Protein AF-A0A429T5T2-F1 (afdb_monomer_lite)

pLDDT: mean 89.94, std 9.06, range [51.31, 98.12]

Structure (mmCIF, N/CA/C/O backbone):
data_AF-A0A429T5T2-F1
#
_entry.id   AF-A0A429T5T2-F1
#
loop_
_atom_site.group_PDB
_atom_site.id
_atom_site.type_symbol
_atom_site.label_atom_id
_atom_site.label_alt_id
_atom_site.label_comp_id
_atom_site.label_asym_id
_atom_site.label_entity_id
_atom_site.label_seq_id
_atom_site.pdbx_PDB_ins_code
_atom_site.Cartn_x
_atom_site.Cartn_y
_atom_site.Cartn_z
_atom_site.occupancy
_atom_site.B_iso_or_equiv
_atom_site.auth_seq_id
_atom_site.auth_comp_id
_atom_site.auth_asym_id
_atom_site.auth_atom_id
_atom_site.pdbx_PDB_model_num
ATOM 1 N N . MET A 1 1 ? -15.798 14.400 -22.058 1.00 51.31 1 MET A N 1
ATOM 2 C CA . MET A 1 1 ? -14.367 14.456 -22.433 1.00 51.31 1 MET A CA 1
ATOM 3 C C . MET A 1 1 ? -13.696 13.208 -21.878 1.00 51.31 1 MET A C 1
ATOM 5 O O . MET A 1 1 ? -14.032 12.842 -20.760 1.00 51.31 1 MET A O 1
ATOM 9 N N . ALA A 1 2 ? -12.858 12.508 -22.646 1.00 53.34 2 ALA A N 1
ATOM 10 C CA . ALA A 1 2 ? -12.281 11.233 -22.209 1.00 53.34 2 ALA A CA 1
ATOM 11 C C . ALA A 1 2 ? -11.210 11.445 -21.123 1.00 53.34 2 ALA A C 1
ATOM 13 O O . ALA A 1 2 ? -10.273 12.221 -21.325 1.00 53.34 2 ALA A O 1
ATOM 14 N N . THR A 1 3 ? -11.366 10.764 -19.988 1.00 63.44 3 THR A N 1
ATOM 15 C CA . THR A 1 3 ? -10.389 10.711 -18.893 1.00 63.44 3 THR A CA 1
ATOM 16 C C . THR A 1 3 ? -9.184 9.878 -19.326 1.00 63.44 3 THR A C 1
ATOM 18 O O . THR A 1 3 ? -9.359 8.798 -19.886 1.00 63.44 3 THR A O 1
ATOM 21 N N . VAL A 1 4 ? -7.962 10.349 -19.074 1.00 73.56 4 VAL A N 1
ATOM 22 C CA . VAL A 1 4 ? -6.749 9.539 -19.244 1.00 73.56 4 VAL A CA 1
ATOM 23 C C . VAL A 1 4 ? -6.561 8.709 -17.969 1.00 73.56 4 VAL A C 1
ATOM 25 O O . VAL A 1 4 ? -6.206 9.287 -16.939 1.00 73.56 4 VAL A O 1
ATOM 28 N N . PRO A 1 5 ? -6.805 7.383 -17.992 1.00 78.62 5 PRO A N 1
ATOM 29 C CA . PRO A 1 5 ? -6.696 6.555 -16.796 1.00 78.62 5 PRO A CA 1
ATOM 30 C C . PRO A 1 5 ? -5.260 6.529 -16.274 1.00 78.62 5 PRO A C 1
ATOM 32 O O . PRO A 1 5 ? -4.316 6.240 -17.014 1.00 78.62 5 PRO A O 1
ATOM 35 N N . ARG A 1 6 ? -5.103 6.789 -14.977 1.00 84.12 6 ARG A N 1
ATOM 36 C CA . ARG A 1 6 ? -3.850 6.624 -14.232 1.00 84.12 6 ARG A CA 1
ATOM 37 C C . ARG A 1 6 ? -3.869 5.348 -13.401 1.00 84.12 6 ARG A C 1
ATOM 39 O O . ARG A 1 6 ? -2.881 4.615 -13.408 1.00 84.12 6 ARG A O 1
ATOM 46 N N . GLN A 1 7 ? -4.990 5.072 -12.738 1.00 88.06 7 GLN A N 1
ATOM 47 C CA . GLN A 1 7 ? -5.218 3.853 -11.966 1.00 88.06 7 GLN A CA 1
ATOM 48 C C . GLN A 1 7 ? -6.661 3.372 -12.147 1.00 88.06 7 GLN A C 1
ATOM 50 O O . GLN A 1 7 ? -7.563 4.160 -12.430 1.00 88.06 7 GLN A O 1
ATOM 55 N N . ILE A 1 8 ? -6.861 2.065 -12.013 1.00 89.94 8 ILE A N 1
ATOM 56 C CA . ILE A 1 8 ? -8.167 1.410 -12.068 1.00 89.94 8 ILE A CA 1
ATOM 57 C C . ILE A 1 8 ? -8.204 0.316 -11.014 1.00 89.94 8 ILE A C 1
ATOM 59 O O . ILE A 1 8 ? -7.192 -0.352 -10.794 1.00 89.94 8 ILE A O 1
ATOM 63 N N . ASP A 1 9 ? -9.359 0.137 -10.390 1.00 91.31 9 ASP A N 1
ATOM 64 C CA . ASP A 1 9 ? -9.595 -0.967 -9.474 1.00 91.31 9 ASP A CA 1
ATOM 65 C C . ASP A 1 9 ? -11.079 -1.330 -9.383 1.00 91.31 9 ASP A C 1
ATOM 67 O O . ASP A 1 9 ? -11.931 -0.564 -9.837 1.00 91.31 9 ASP A O 1
ATOM 71 N N . ALA A 1 10 ? -11.396 -2.484 -8.802 1.00 87.75 10 ALA A N 1
ATOM 72 C CA . ALA A 1 10 ? -12.759 -2.986 -8.676 1.00 87.75 10 ALA A CA 1
ATOM 73 C C . ALA A 1 10 ? -13.178 -3.078 -7.198 1.00 87.75 10 ALA A C 1
ATOM 75 O O . ALA A 1 10 ? -12.805 -4.043 -6.531 1.00 87.75 10 ALA A O 1
ATOM 76 N N . PRO A 1 11 ? -13.946 -2.107 -6.660 1.00 81.44 11 PRO A N 1
ATOM 77 C CA . PRO A 1 11 ? -14.446 -2.196 -5.291 1.00 81.44 11 PRO A CA 1
ATOM 78 C C . PRO A 1 11 ? -15.474 -3.305 -5.107 1.00 81.44 11 PRO A C 1
ATOM 80 O O . PRO A 1 11 ? -15.477 -3.987 -4.092 1.00 81.44 11 PRO A O 1
ATOM 83 N N . ALA A 1 12 ? -16.327 -3.538 -6.095 1.00 77.88 12 ALA A N 1
ATOM 84 C CA . ALA A 1 12 ? -17.317 -4.600 -6.050 1.00 77.88 12 ALA A CA 1
ATOM 85 C C . ALA A 1 12 ? -17.220 -5.450 -7.313 1.00 77.88 12 ALA A C 1
ATOM 87 O O . ALA A 1 12 ? -16.707 -5.010 -8.339 1.00 77.88 12 ALA A O 1
ATOM 88 N N . ARG A 1 13 ? -17.783 -6.662 -7.258 1.00 73.44 13 ARG A N 1
ATOM 89 C CA . ARG A 1 13 ? -17.785 -7.629 -8.371 1.00 73.44 13 ARG A CA 1
AT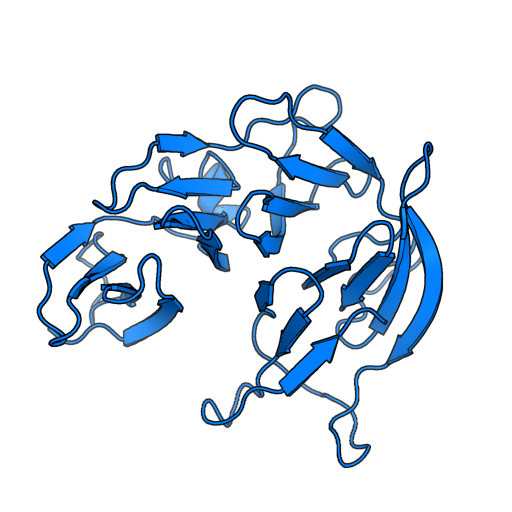OM 90 C C . ARG A 1 13 ? -18.280 -7.044 -9.704 1.00 73.44 13 ARG A C 1
ATOM 92 O O . ARG A 1 13 ? -17.876 -7.518 -10.757 1.00 73.44 13 ARG A O 1
ATOM 99 N N . ASP A 1 14 ? -19.127 -6.019 -9.641 1.00 83.81 14 ASP A N 1
ATOM 100 C CA . ASP A 1 14 ? -19.806 -5.404 -10.782 1.00 83.81 14 ASP A CA 1
ATOM 101 C C . ASP A 1 14 ? -19.531 -3.897 -10.922 1.00 83.81 14 ASP A C 1
ATOM 103 O O . ASP A 1 14 ? -20.272 -3.199 -11.619 1.00 83.81 14 ASP A O 1
ATOM 107 N N . GLU A 1 15 ? -18.506 -3.371 -10.251 1.00 87.88 15 GLU A N 1
ATOM 108 C CA . GLU A 1 15 ? -18.163 -1.949 -10.304 1.00 87.88 15 GLU A CA 1
ATOM 109 C C . GLU A 1 15 ? -16.658 -1.759 -10.440 1.00 87.88 15 GLU A C 1
ATOM 111 O O . GLU A 1 15 ? -15.866 -2.514 -9.880 1.00 87.88 15 GLU A O 1
ATOM 116 N N . PHE A 1 16 ? -16.261 -0.718 -11.166 1.00 90.56 16 PHE A N 1
ATOM 117 C CA . PHE A 1 16 ? -14.867 -0.306 -11.237 1.00 90.56 16 PHE A CA 1
ATOM 118 C C . PHE A 1 16 ? -14.732 1.195 -11.026 1.00 90.56 16 PHE A C 1
ATOM 120 O O . PHE A 1 16 ? -15.569 1.990 -11.459 1.00 90.56 16 PHE A O 1
ATOM 127 N N . VAL A 1 17 ? -13.657 1.574 -10.347 1.00 91.88 17 VAL A N 1
ATOM 128 C CA . VAL A 1 17 ? -13.265 2.958 -10.114 1.00 91.88 17 VAL A CA 1
ATOM 129 C C . VAL A 1 17 ? -12.060 3.261 -10.974 1.00 91.88 17 VAL A C 1
ATOM 131 O O . VAL A 1 17 ? -11.089 2.507 -11.003 1.00 91.88 17 VAL A O 1
ATOM 134 N N . LEU A 1 18 ? -12.130 4.386 -11.666 1.00 91.69 18 LEU A N 1
ATOM 135 C CA . LEU A 1 18 ? -11.045 4.938 -12.448 1.00 91.69 18 LEU A CA 1
ATOM 136 C C . LEU A 1 18 ? -10.596 6.238 -11.797 1.00 91.69 18 LEU A C 1
ATOM 138 O O . LEU A 1 18 ? -11.408 7.135 -11.569 1.00 91.69 18 LEU A O 1
ATOM 142 N N . TYR A 1 19 ? -9.296 6.329 -11.555 1.00 88.62 19 TYR A N 1
ATOM 143 C CA . TYR A 1 19 ? -8.622 7.574 -11.234 1.00 88.62 19 TYR A CA 1
ATOM 144 C C . TYR A 1 19 ? -7.880 8.073 -12.473 1.00 88.62 19 TYR A C 1
ATOM 146 O O . TYR A 1 19 ? -7.123 7.323 -13.105 1.00 88.62 19 TYR A O 1
ATOM 154 N N . GLY A 1 20 ? -8.086 9.331 -12.840 1.00 84.19 20 GLY A N 1
ATOM 155 C CA . GLY A 1 20 ? -7.428 9.949 -13.978 1.00 84.19 20 GLY A CA 1
ATOM 156 C C . GLY A 1 20 ? -7.956 11.342 -14.292 1.00 84.19 20 GLY A C 1
ATOM 157 O O . GLY A 1 20 ? -8.998 11.768 -13.807 1.00 84.19 20 GLY A O 1
ATOM 158 N N . PHE A 1 21 ? -7.247 12.042 -15.169 1.00 75.38 21 PHE A N 1
ATOM 159 C CA . PHE A 1 21 ? -7.527 13.444 -15.469 1.00 75.38 21 PHE A CA 1
ATOM 160 C C . PHE A 1 21 ? -8.216 13.594 -16.824 1.00 75.38 21 PHE A C 1
ATOM 162 O O . PHE A 1 21 ? -7.911 12.875 -17.782 1.00 75.38 21 PHE A O 1
ATOM 169 N N . GLY A 1 22 ? -9.154 14.537 -16.921 1.00 62.91 22 GLY A N 1
ATOM 170 C CA . GLY A 1 22 ? -9.656 14.992 -18.215 1.00 62.91 22 GLY A CA 1
ATOM 171 C C . GLY A 1 22 ? -8.559 15.747 -18.969 1.00 62.91 22 GLY A C 1
ATOM 172 O O . GLY A 1 22 ? -7.720 16.400 -18.359 1.00 62.91 22 GLY A O 1
ATOM 173 N N . ARG A 1 23 ? -8.549 15.692 -20.305 1.00 55.69 23 ARG A N 1
ATOM 174 C CA . ARG A 1 23 ? -7.643 16.542 -21.097 1.00 55.69 23 ARG A CA 1
ATOM 175 C C . ARG A 1 23 ? -7.916 18.024 -20.768 1.00 55.69 23 ARG A C 1
ATOM 177 O O . ARG A 1 23 ? -9.004 18.503 -21.051 1.00 55.69 23 ARG A O 1
ATOM 184 N N . GLY A 1 24 ? -6.943 18.744 -20.204 1.00 57.53 24 GLY A N 1
ATOM 185 C CA . GLY A 1 24 ? -7.045 20.191 -19.954 1.00 57.53 24 GLY A CA 1
ATOM 186 C C . GLY A 1 24 ? -7.362 20.633 -18.516 1.00 57.53 24 GLY A C 1
ATOM 187 O O . GLY A 1 24 ? -7.805 21.765 -18.359 1.00 57.53 24 GLY A O 1
ATOM 188 N N . ASP A 1 25 ? -7.158 19.776 -17.505 1.00 60.97 25 ASP A N 1
ATOM 189 C CA . ASP A 1 25 ? -6.932 20.099 -16.074 1.00 60.97 25 ASP A CA 1
ATOM 190 C C . ASP A 1 25 ? -7.750 21.250 -15.450 1.00 60.97 25 ASP A C 1
ATOM 192 O O . ASP A 1 25 ? -7.215 22.132 -14.783 1.00 60.97 25 ASP A O 1
ATOM 196 N N . ARG A 1 26 ? -9.079 21.247 -15.623 1.00 64.31 26 ARG A N 1
ATOM 197 C CA . ARG A 1 26 ? -9.979 22.182 -14.906 1.00 64.31 26 ARG A CA 1
ATOM 198 C C . ARG A 1 26 ? -11.088 21.519 -14.097 1.00 64.31 26 ARG A C 1
ATOM 200 O O . ARG A 1 26 ? -11.790 22.208 -13.365 1.00 64.31 26 ARG A O 1
ATOM 207 N N . ASP A 1 27 ? -11.287 20.211 -14.242 1.00 74.62 27 ASP A N 1
ATOM 208 C CA . ASP A 1 27 ? -12.291 19.487 -13.461 1.00 74.62 27 ASP A CA 1
ATOM 209 C C . ASP A 1 27 ? -11.603 18.794 -12.280 1.00 74.62 27 ASP A C 1
ATOM 211 O O . ASP A 1 27 ? -10.829 17.867 -12.520 1.00 74.62 27 ASP A O 1
ATOM 215 N N . PRO A 1 28 ? -11.885 19.194 -11.027 1.00 79.94 28 PRO A N 1
ATOM 216 C CA . PRO A 1 28 ? -11.280 18.571 -9.851 1.00 79.94 28 PRO A CA 1
ATOM 217 C C . PRO A 1 28 ? -11.791 17.141 -9.610 1.00 79.94 28 PRO A C 1
ATOM 219 O O . PRO A 1 28 ? -11.320 16.466 -8.703 1.00 79.94 28 PRO A O 1
ATOM 222 N N . ARG A 1 29 ? -12.781 16.664 -10.383 1.00 87.31 29 ARG A N 1
ATOM 223 C CA . ARG A 1 29 ? -13.303 15.294 -10.297 1.00 87.31 29 ARG A CA 1
ATOM 224 C C . ARG A 1 29 ? -12.491 14.355 -11.181 1.00 87.31 29 ARG A C 1
ATOM 226 O O . ARG A 1 29 ? -12.864 14.071 -12.329 1.00 87.31 29 ARG A O 1
ATOM 233 N N . ASP A 1 30 ? -11.400 13.893 -10.603 1.00 89.69 30 ASP A N 1
ATOM 234 C CA . ASP A 1 30 ? -10.430 12.932 -11.124 1.00 89.69 30 ASP A CA 1
ATOM 235 C C . ASP A 1 30 ? -10.749 11.470 -10.746 1.00 89.69 30 ASP A C 1
ATOM 237 O O . ASP A 1 30 ? -10.098 10.551 -11.240 1.00 89.69 30 ASP A O 1
ATOM 241 N N . GLY A 1 31 ? -11.786 11.232 -9.937 1.00 92.19 31 GLY A N 1
ATOM 242 C CA . GLY A 1 31 ? -12.357 9.916 -9.659 1.00 92.19 31 GLY A CA 1
ATOM 243 C C . GLY A 1 31 ? -13.678 9.670 -10.382 1.00 92.19 31 GLY A C 1
ATOM 244 O O . GLY A 1 31 ? -14.540 10.553 -10.473 1.00 92.19 31 GLY A O 1
ATOM 245 N N . GLN A 1 32 ? -13.876 8.445 -10.873 1.00 93.06 32 GLN A N 1
ATOM 246 C CA . GLN A 1 32 ? -15.114 8.038 -11.533 1.00 93.06 32 GLN A CA 1
ATOM 247 C C . GLN A 1 32 ? -15.472 6.574 -11.256 1.00 93.06 32 GLN A C 1
ATOM 249 O O . GLN A 1 32 ? -14.669 5.681 -11.508 1.00 93.06 32 GLN A O 1
ATOM 254 N N . ILE A 1 33 ? -16.697 6.333 -10.781 1.00 92.62 33 ILE A N 1
ATOM 255 C CA . ILE A 1 33 ? -17.272 4.993 -10.583 1.00 92.62 33 ILE A CA 1
ATOM 256 C C . ILE A 1 33 ? -18.082 4.609 -11.818 1.00 92.62 33 ILE A C 1
ATOM 258 O O . ILE A 1 33 ? -18.907 5.396 -12.298 1.00 92.62 33 ILE A O 1
ATOM 262 N N . PHE A 1 34 ? -17.899 3.381 -12.283 1.00 92.25 34 PHE A N 1
ATOM 263 C CA . PHE A 1 34 ? -18.635 2.779 -13.384 1.00 92.25 34 PHE A CA 1
ATOM 264 C C . PHE A 1 34 ? -19.331 1.492 -12.946 1.00 92.25 34 PHE A C 1
ATOM 266 O O . PHE A 1 34 ? -18.814 0.748 -12.114 1.00 92.25 34 PHE A O 1
ATOM 273 N N . ASP A 1 35 ? -20.495 1.223 -13.538 1.00 91.00 35 ASP A N 1
ATOM 274 C CA . ASP A 1 35 ? -21.166 -0.071 -13.404 1.00 91.00 35 ASP A CA 1
ATOM 275 C C . ASP A 1 35 ? -20.558 -1.136 -14.337 1.00 91.00 35 ASP A C 1
ATOM 277 O O . ASP A 1 35 ? -19.762 -0.833 -15.228 1.00 91.00 35 ASP A O 1
ATOM 281 N N . ARG A 1 36 ? -21.001 -2.391 -14.197 1.00 89.44 36 ARG A N 1
ATOM 282 C CA . ARG A 1 36 ? -20.565 -3.522 -15.038 1.00 89.44 36 ARG A CA 1
ATOM 283 C C . ARG A 1 36 ? -20.755 -3.322 -16.547 1.00 89.44 36 ARG A C 1
ATOM 285 O O . ARG A 1 36 ? -20.179 -4.062 -17.334 1.00 89.44 36 ARG A O 1
ATOM 292 N N . ARG A 1 37 ? -21.608 -2.377 -16.966 1.00 91.56 37 ARG A N 1
ATOM 293 C CA . ARG A 1 37 ? -21.859 -2.042 -18.379 1.00 91.56 37 ARG A CA 1
ATOM 294 C C . ARG A 1 37 ? -20.984 -0.878 -18.854 1.00 91.56 37 ARG A C 1
ATOM 296 O O . ARG A 1 37 ? -21.162 -0.409 -19.974 1.00 91.56 37 ARG A O 1
ATOM 303 N N . GLY A 1 38 ? -20.075 -0.387 -18.012 1.00 88.88 38 GLY A N 1
ATOM 304 C CA . GLY A 1 38 ? -19.218 0.758 -18.294 1.00 88.88 38 GLY A CA 1
ATOM 305 C C . GLY A 1 38 ? -19.949 2.097 -18.259 1.00 88.88 38 GLY A C 1
ATOM 306 O O . GLY A 1 38 ? -19.445 3.084 -18.793 1.00 88.88 38 GLY A O 1
ATOM 307 N N . ARG A 1 39 ? -21.135 2.172 -17.641 1.00 91.44 39 ARG A N 1
ATOM 308 C CA . ARG A 1 39 ? -21.855 3.440 -17.488 1.00 91.44 39 ARG A CA 1
ATOM 309 C C . ARG A 1 39 ? -21.351 4.169 -16.253 1.00 91.44 39 ARG A C 1
ATOM 311 O O . ARG A 1 39 ? -21.311 3.606 -15.162 1.00 91.44 39 ARG A O 1
ATOM 318 N N . SER A 1 40 ? -21.002 5.441 -16.429 1.00 90.94 40 SER A N 1
ATOM 319 C CA . SER A 1 40 ? -20.591 6.321 -15.335 1.00 90.94 40 SER A CA 1
ATOM 320 C C . SER A 1 40 ? -21.723 6.483 -14.321 1.00 90.94 40 SER A C 1
ATOM 322 O O . SER A 1 40 ? -22.759 7.056 -14.654 1.00 90.94 40 SER A O 1
ATOM 324 N N . ARG A 1 41 ? -21.504 6.050 -13.077 1.00 91.38 41 ARG A N 1
ATOM 325 C CA . ARG A 1 41 ? -22.443 6.242 -11.963 1.00 91.38 41 ARG A CA 1
ATOM 326 C C . ARG A 1 41 ? -22.196 7.544 -11.210 1.00 91.38 41 ARG A C 1
ATOM 328 O O . ARG A 1 41 ? -23.148 8.240 -10.876 1.00 91.38 41 ARG A O 1
ATOM 335 N N . ARG A 1 42 ? -20.931 7.880 -10.946 1.00 90.94 42 ARG A N 1
ATOM 336 C CA . ARG A 1 42 ? -20.552 9.080 -10.185 1.00 90.94 42 ARG A CA 1
ATOM 337 C C . ARG A 1 42 ? -19.161 9.556 -10.569 1.00 90.94 42 ARG A C 1
ATOM 339 O O . ARG A 1 42 ? -18.281 8.743 -10.827 1.00 90.94 42 ARG A O 1
ATOM 346 N N . ARG A 1 43 ? -18.969 10.875 -10.542 1.00 92.00 43 ARG A N 1
ATOM 347 C CA . ARG A 1 43 ? -17.659 11.535 -10.571 1.00 92.00 43 ARG A CA 1
ATOM 348 C C . ARG A 1 43 ? -17.438 12.283 -9.261 1.00 92.00 43 ARG A C 1
ATOM 350 O O . ARG A 1 43 ? -18.375 12.901 -8.758 1.00 92.00 43 ARG A O 1
ATOM 357 N N . PHE A 1 44 ? -16.234 12.223 -8.715 1.00 92.94 44 PHE A N 1
ATOM 358 C CA . PHE A 1 44 ? -15.882 12.824 -7.429 1.00 92.94 44 PHE A CA 1
ATOM 359 C C . PHE A 1 44 ? -14.398 13.197 -7.415 1.00 92.94 44 PHE A C 1
ATOM 361 O O . PHE A 1 44 ? -13.637 12.723 -8.255 1.00 92.94 44 PHE A O 1
ATOM 368 N N . ALA A 1 45 ? -14.014 14.095 -6.512 1.00 92.94 45 ALA A N 1
ATOM 369 C CA . ALA A 1 45 ? -12.621 14.478 -6.329 1.00 92.94 45 ALA A CA 1
ATOM 370 C C . ALA A 1 45 ? -11.924 13.459 -5.420 1.00 92.94 45 ALA A C 1
ATOM 372 O O . ALA A 1 45 ? -12.408 13.174 -4.323 1.00 92.94 45 ALA A O 1
ATOM 373 N N . MET A 1 46 ? -10.810 12.918 -5.894 1.00 93.44 46 MET A N 1
ATOM 374 C CA . MET A 1 46 ? -9.890 12.040 -5.175 1.00 93.44 46 MET A CA 1
ATOM 375 C C . MET A 1 46 ? -8.625 12.781 -4.742 1.00 93.44 46 MET A C 1
ATOM 377 O O . MET A 1 46 ? -7.872 12.240 -3.942 1.00 93.44 46 MET A O 1
ATOM 381 N N . GLY A 1 47 ? -8.426 14.018 -5.195 1.00 92.00 47 GLY A N 1
ATOM 382 C CA . GLY A 1 47 ? -7.344 14.885 -4.746 1.00 92.00 47 GLY A CA 1
ATOM 383 C C . GLY A 1 47 ? -6.032 14.659 -5.494 1.00 92.00 47 GLY A C 1
ATOM 384 O O . GLY A 1 47 ? -5.823 13.674 -6.209 1.00 92.00 47 GLY A O 1
ATOM 385 N N . SER A 1 48 ? -5.128 15.612 -5.317 1.00 91.12 48 SER A N 1
ATOM 386 C CA . SER A 1 48 ? -3.783 15.588 -5.885 1.00 91.12 48 SER A CA 1
ATOM 387 C C . SER A 1 48 ? -2.847 14.650 -5.119 1.00 91.12 48 SER A C 1
ATOM 389 O O . SER A 1 48 ? -3.128 14.242 -3.995 1.00 91.12 48 SER A O 1
ATOM 391 N N . GLY A 1 49 ? -1.734 14.263 -5.748 1.00 92.31 49 GLY A N 1
ATOM 392 C CA . GLY A 1 49 ? -0.703 13.470 -5.076 1.00 92.31 49 GLY A CA 1
ATOM 393 C C . GLY A 1 49 ? -1.036 11.989 -4.861 1.00 92.31 49 GLY A C 1
ATOM 394 O O . GLY A 1 49 ? -0.344 11.309 -4.109 1.00 92.31 49 GLY A O 1
ATOM 395 N N . LEU A 1 50 ? -2.087 11.461 -5.499 1.00 94.12 50 LEU A N 1
ATOM 396 C CA . LEU A 1 50 ? -2.493 10.064 -5.346 1.00 94.12 50 LEU A CA 1
ATOM 397 C C . LEU A 1 50 ? -1.441 9.109 -5.931 1.00 94.12 50 LEU A C 1
ATOM 399 O O . LEU A 1 50 ? -1.112 9.139 -7.120 1.00 94.12 50 LEU A O 1
ATOM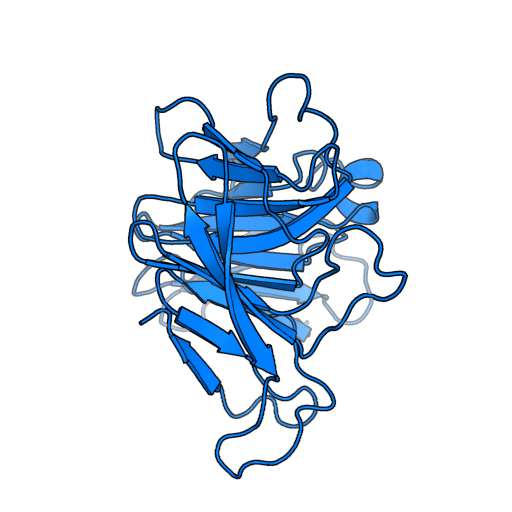 403 N N . LEU A 1 51 ? -0.949 8.214 -5.080 1.00 93.62 51 LEU A N 1
ATOM 404 C CA . LEU A 1 51 ? 0.087 7.234 -5.392 1.00 93.62 51 LEU A CA 1
ATOM 405 C C . LEU A 1 51 ? -0.441 5.802 -5.462 1.00 93.62 51 LEU A C 1
ATOM 407 O O . LEU A 1 51 ? -0.019 5.017 -6.317 1.00 93.62 51 LEU A O 1
ATOM 411 N N . HIS A 1 52 ? -1.363 5.467 -4.566 1.00 95.31 52 HIS A N 1
ATOM 412 C CA . HIS A 1 52 ? -1.943 4.138 -4.438 1.00 95.31 52 HIS A CA 1
ATOM 413 C C . HIS A 1 52 ? -3.462 4.216 -4.493 1.00 95.31 52 HIS A C 1
ATOM 415 O O . HIS A 1 52 ? -4.051 5.130 -3.923 1.00 95.31 52 HIS A O 1
ATOM 421 N N . MET A 1 53 ? -4.079 3.216 -5.118 1.00 94.75 53 MET A N 1
ATOM 422 C CA . MET A 1 53 ? -5.518 2.994 -5.104 1.00 94.75 53 MET A CA 1
ATOM 423 C C . MET A 1 53 ? -5.770 1.492 -5.043 1.00 94.75 53 MET A C 1
ATOM 425 O O . MET A 1 53 ? -5.240 0.743 -5.867 1.00 94.75 53 MET A O 1
ATOM 429 N N . ALA A 1 54 ? -6.519 1.063 -4.033 1.00 94.62 54 ALA A N 1
ATOM 430 C CA . ALA A 1 54 ? -6.735 -0.343 -3.747 1.00 94.62 54 ALA A CA 1
ATOM 431 C C . ALA A 1 54 ? -8.059 -0.562 -2.998 1.00 94.62 54 ALA A C 1
ATOM 433 O O . ALA A 1 54 ? -8.268 0.010 -1.936 1.00 94.62 54 ALA A O 1
ATOM 434 N N . ALA A 1 55 ? -8.947 -1.405 -3.507 1.00 93.31 55 ALA A N 1
ATOM 435 C CA . ALA A 1 55 ? -10.190 -1.766 -2.861 1.00 93.31 55 ALA A CA 1
ATOM 436 C C . ALA A 1 55 ? -10.037 -2.959 -1.919 1.00 93.31 55 ALA A C 1
ATOM 438 O O . ALA A 1 55 ? -9.252 -3.866 -2.192 1.00 93.31 55 ALA A O 1
ATOM 439 N N . ASP A 1 56 ? -10.788 -2.965 -0.824 1.00 91.88 56 ASP A N 1
ATOM 440 C CA . ASP A 1 56 ? -10.906 -4.119 0.065 1.00 91.88 56 ASP A CA 1
ATOM 441 C C . ASP A 1 56 ? -12.102 -5.011 -0.304 1.00 91.88 56 ASP A C 1
ATOM 443 O O . ASP A 1 56 ? -12.998 -4.623 -1.053 1.00 91.88 56 ASP A O 1
ATOM 447 N N . GLY A 1 57 ? -12.137 -6.221 0.254 1.00 87.31 57 GLY A N 1
ATOM 448 C CA . GLY A 1 57 ? -13.223 -7.191 0.049 1.00 87.31 57 GLY A CA 1
ATOM 449 C C . GLY A 1 57 ? -14.588 -6.758 0.599 1.00 87.31 57 GLY A C 1
ATOM 450 O O . GLY A 1 57 ? -15.582 -7.451 0.396 1.00 87.31 57 GLY A O 1
ATOM 451 N N . ARG A 1 58 ? -14.667 -5.608 1.282 1.00 87.88 58 ARG A N 1
ATOM 452 C CA . ARG A 1 58 ? -15.915 -4.975 1.743 1.00 87.88 58 ARG A CA 1
ATOM 453 C C . ARG A 1 58 ? -16.333 -3.811 0.842 1.00 87.88 58 ARG A C 1
ATOM 455 O O . ARG A 1 58 ? -17.158 -2.993 1.249 1.00 87.88 58 ARG A O 1
ATOM 462 N N . ALA A 1 59 ? -15.759 -3.736 -0.355 1.00 89.06 59 ALA A N 1
ATOM 463 C CA . ALA A 1 59 ? -16.023 -2.728 -1.365 1.00 89.06 59 ALA A CA 1
ATOM 464 C C . ALA A 1 59 ? -15.705 -1.285 -0.963 1.00 89.06 59 ALA A C 1
ATOM 466 O O . ALA A 1 59 ? -16.215 -0.340 -1.565 1.00 89.06 59 ALA A O 1
ATOM 467 N N . ASN A 1 60 ? -14.821 -1.095 0.017 1.00 91.75 60 ASN A N 1
ATOM 468 C CA . ASN A 1 60 ? -14.243 0.219 0.266 1.00 91.75 60 ASN A CA 1
ATOM 469 C C . ASN A 1 60 ? -13.038 0.411 -0.636 1.00 91.75 60 ASN A C 1
ATOM 471 O O . ASN A 1 60 ? -12.276 -0.524 -0.867 1.00 91.75 60 ASN A O 1
ATOM 475 N N . LEU A 1 61 ? -12.830 1.641 -1.085 1.00 94.00 61 LEU A N 1
ATOM 476 C CA . LEU A 1 61 ? -11.613 2.028 -1.781 1.00 94.00 61 LEU A CA 1
ATOM 477 C C . LEU A 1 61 ? -10.642 2.657 -0.783 1.00 94.00 61 LEU A C 1
ATOM 479 O O . LEU A 1 61 ? -11.052 3.434 0.076 1.00 94.00 61 LEU A O 1
ATOM 483 N N . TRP A 1 62 ? -9.357 2.366 -0.926 1.00 96.12 62 TRP A N 1
ATOM 484 C CA . TRP A 1 62 ? -8.281 2.979 -0.158 1.00 96.12 62 TRP A CA 1
ATOM 485 C C . TRP A 1 62 ? -7.339 3.716 -1.094 1.00 96.12 62 TRP A C 1
ATOM 487 O O . TRP A 1 62 ? -6.908 3.152 -2.101 1.00 96.12 62 TRP A O 1
ATOM 497 N N . THR A 1 63 ? -7.011 4.962 -0.764 1.00 97.00 63 THR A N 1
ATOM 498 C CA . THR A 1 63 ? -6.052 5.774 -1.518 1.00 97.00 63 THR A CA 1
ATOM 499 C C . THR A 1 63 ? -4.902 6.225 -0.640 1.00 97.00 63 THR A C 1
ATOM 501 O O . THR A 1 63 ? -5.123 6.645 0.490 1.00 97.00 63 THR A O 1
ATOM 504 N N . GLY A 1 64 ? -3.676 6.122 -1.150 1.00 97.12 64 GLY A N 1
ATOM 505 C CA . GLY A 1 64 ? -2.462 6.594 -0.481 1.00 97.12 64 GLY A CA 1
ATOM 506 C C . GLY A 1 64 ? -1.845 7.766 -1.237 1.00 97.12 64 GLY A C 1
ATOM 507 O O . GLY A 1 64 ? -1.786 7.711 -2.467 1.00 97.12 64 GLY A O 1
ATOM 508 N N . TYR A 1 65 ? -1.381 8.789 -0.520 1.00 97.00 65 TYR A N 1
ATOM 509 C CA . TYR A 1 65 ? -0.896 10.055 -1.085 1.00 97.00 65 TYR A CA 1
ATOM 510 C C . TYR A 1 65 ? 0.597 10.293 -0.820 1.00 97.00 65 TYR A C 1
ATOM 512 O O . TYR A 1 65 ? 1.160 9.734 0.123 1.00 97.00 65 TYR A O 1
ATOM 520 N N . ASN A 1 66 ? 1.237 11.105 -1.668 1.00 96.00 66 ASN A N 1
ATOM 521 C CA . ASN A 1 66 ? 2.564 11.675 -1.413 1.00 96.00 66 ASN A CA 1
ATOM 522 C C . ASN A 1 66 ? 2.467 12.913 -0.509 1.00 96.00 66 ASN A C 1
ATOM 524 O O . ASN A 1 66 ? 1.380 13.339 -0.122 1.00 96.00 66 ASN A O 1
ATOM 528 N N . ASP A 1 67 ? 3.621 13.496 -0.220 1.00 95.50 67 ASP A N 1
ATOM 529 C CA . ASP A 1 67 ? 3.780 14.737 0.531 1.00 95.50 67 ASP A CA 1
ATOM 530 C C . ASP A 1 67 ? 2.990 15.905 -0.071 1.00 95.50 67 ASP A C 1
ATOM 532 O O . ASP A 1 67 ? 2.299 16.610 0.660 1.00 95.50 67 ASP A O 1
ATOM 536 N N . GLU A 1 68 ? 3.008 16.082 -1.393 1.00 94.31 68 GLU A N 1
ATOM 537 C CA . GLU A 1 68 ? 2.223 17.129 -2.063 1.00 94.31 68 GLU A CA 1
ATOM 538 C C . GLU A 1 68 ? 0.719 16.975 -1.795 1.00 94.31 68 GLU A C 1
ATOM 540 O O . GLU A 1 68 ? 0.047 17.952 -1.470 1.00 94.31 68 GLU A O 1
ATOM 545 N N . GLY A 1 69 ? 0.186 15.753 -1.876 1.00 93.00 69 GLY A N 1
ATOM 546 C CA . GLY A 1 69 ? -1.216 15.477 -1.559 1.00 93.00 69 GLY A CA 1
ATOM 547 C C . GLY A 1 69 ? -1.529 15.623 -0.068 1.00 93.00 69 GLY A C 1
ATOM 548 O O . GLY A 1 69 ? -2.601 16.100 0.293 1.00 93.00 69 GLY A O 1
ATOM 549 N N . ILE A 1 70 ? -0.600 15.245 0.813 1.00 95.75 70 ILE A N 1
ATOM 550 C CA . ILE A 1 70 ? -0.781 15.318 2.270 1.00 95.75 70 ILE A CA 1
ATOM 551 C C . ILE A 1 70 ? -0.748 16.765 2.770 1.00 95.75 70 ILE A C 1
ATOM 553 O O . ILE A 1 70 ? -1.581 17.154 3.586 1.00 95.75 70 ILE A O 1
ATOM 557 N N . TYR A 1 71 ? 0.195 17.572 2.293 1.00 94.25 71 TYR A N 1
ATOM 558 C CA . TYR A 1 71 ? 0.393 18.938 2.781 1.00 94.25 71 TYR A CA 1
ATOM 559 C C . TYR A 1 71 ? -0.307 20.001 1.926 1.00 94.25 71 TYR A C 1
ATOM 561 O O . TYR A 1 71 ? -0.545 21.105 2.412 1.00 94.25 71 TYR A O 1
ATOM 569 N N . GLY A 1 72 ? -0.640 19.689 0.671 1.00 93.38 72 GLY A N 1
ATOM 570 C CA . GLY A 1 72 ? -1.228 20.630 -0.285 1.00 93.38 72 GLY A CA 1
ATOM 571 C C . GLY A 1 72 ? -2.721 20.442 -0.561 1.00 93.38 72 GLY A C 1
ATOM 572 O O . GLY A 1 72 ? -3.342 21.360 -1.097 1.00 93.38 72 GLY A O 1
ATOM 573 N N . ASP A 1 73 ? -3.320 19.300 -0.198 1.00 93.31 73 ASP A N 1
ATOM 574 C CA . ASP A 1 73 ? -4.708 18.973 -0.546 1.00 93.31 73 ASP A CA 1
ATOM 575 C C . ASP A 1 73 ? -5.520 18.469 0.666 1.00 93.31 73 ASP A C 1
ATOM 577 O O . ASP A 1 73 ? -5.202 17.429 1.249 1.00 93.31 73 ASP A O 1
ATOM 581 N N . PRO A 1 74 ? -6.633 19.132 1.040 1.00 93.25 74 PRO A N 1
ATOM 582 C CA . PRO A 1 74 ? -7.488 18.689 2.143 1.00 93.25 74 PRO A CA 1
ATOM 583 C C . PRO A 1 74 ? -8.033 17.263 1.996 1.00 93.25 74 PRO A C 1
ATOM 585 O O . PRO A 1 74 ? -8.375 16.627 3.001 1.00 93.25 74 PRO A O 1
ATOM 588 N N . ILE A 1 75 ? -8.160 16.755 0.765 1.00 93.50 75 ILE A N 1
ATOM 589 C CA . ILE A 1 75 ? -8.562 15.372 0.499 1.00 93.50 75 ILE A CA 1
ATOM 590 C C . ILE A 1 75 ? -7.437 14.419 0.909 1.00 93.50 75 ILE A C 1
ATOM 592 O O . ILE A 1 75 ? -7.698 13.474 1.657 1.00 93.50 75 ILE A O 1
ATOM 596 N N . GLY A 1 76 ? -6.208 14.698 0.467 1.00 93.31 76 GLY A N 1
ATOM 597 C CA . GLY A 1 76 ? -5.017 13.884 0.711 1.00 93.31 76 GLY A CA 1
ATOM 598 C C . GLY A 1 76 ? -4.417 14.028 2.111 1.00 93.31 76 GLY A C 1
ATOM 599 O O . GLY A 1 76 ? -3.677 13.145 2.536 1.00 93.31 76 GLY A O 1
ATOM 600 N N . ALA A 1 77 ? -4.805 15.054 2.878 1.00 93.94 77 ALA A N 1
ATOM 601 C CA . ALA A 1 77 ? -4.295 15.343 4.227 1.00 93.94 77 ALA A CA 1
ATOM 602 C C . ALA A 1 77 ? -4.377 14.182 5.234 1.00 93.94 77 ALA A C 1
ATOM 604 O O . ALA A 1 77 ? -3.661 14.164 6.230 1.00 93.94 77 ALA A O 1
ATOM 605 N N . GLY A 1 78 ? -5.239 13.192 4.982 1.00 93.38 78 GLY A N 1
ATOM 606 C CA . GLY A 1 78 ? -5.308 11.970 5.782 1.00 93.38 78 GLY A CA 1
ATOM 607 C C . GLY A 1 78 ? -4.266 10.904 5.432 1.00 93.38 78 GLY A C 1
ATOM 608 O O . GLY A 1 78 ? -4.369 9.826 6.000 1.00 93.38 78 GLY A O 1
ATOM 609 N N . ALA A 1 79 ? -3.346 11.152 4.490 1.00 96.38 79 ALA A N 1
ATOM 610 C CA . ALA A 1 79 ? -2.310 10.263 3.940 1.00 96.38 79 ALA A CA 1
ATOM 611 C C . ALA A 1 79 ? -2.788 8.936 3.327 1.00 96.38 79 ALA A C 1
ATOM 613 O O . ALA A 1 79 ? -2.489 8.648 2.172 1.00 96.38 79 ALA A O 1
ATOM 614 N N . LEU A 1 80 ? -3.545 8.139 4.076 1.00 97.00 80 LEU A N 1
ATOM 615 C CA . LEU A 1 80 ? -4.293 6.978 3.623 1.00 97.00 80 LEU A CA 1
ATOM 616 C C . LEU A 1 80 ? -5.786 7.243 3.874 1.00 97.00 80 LEU A C 1
ATOM 618 O O . LEU A 1 80 ? -6.222 7.397 5.016 1.00 97.00 80 LEU A O 1
ATOM 622 N N . VAL A 1 81 ? -6.578 7.320 2.807 1.00 96.25 81 VAL A N 1
ATOM 623 C CA . VAL A 1 81 ? -7.990 7.719 2.858 1.00 96.25 81 VAL A CA 1
ATOM 624 C C . VAL A 1 81 ? -8.885 6.566 2.435 1.00 96.25 81 VAL A C 1
ATOM 626 O O . VAL A 1 81 ? -8.665 5.938 1.400 1.00 96.25 81 VAL A O 1
ATOM 629 N N . ARG A 1 82 ? -9.921 6.310 3.237 1.00 95.00 82 ARG A N 1
ATOM 630 C CA . ARG A 1 82 ? -10.966 5.329 2.939 1.00 95.00 82 ARG A CA 1
ATOM 631 C C . ARG A 1 82 ? -12.168 6.002 2.288 1.00 95.00 82 ARG A C 1
ATOM 633 O O . ARG A 1 82 ? -12.662 7.018 2.786 1.00 95.00 82 ARG A O 1
ATOM 640 N N . TRP A 1 83 ? -12.694 5.364 1.254 1.00 94.19 83 TRP A N 1
ATOM 641 C CA . TRP A 1 83 ? -13.902 5.760 0.543 1.00 94.19 83 TRP A CA 1
ATOM 642 C C . TRP A 1 83 ? -14.926 4.632 0.588 1.00 94.19 83 TRP A C 1
ATOM 644 O O . TRP A 1 83 ? -14.562 3.458 0.503 1.00 94.19 83 TRP A O 1
ATOM 654 N N . ASP A 1 84 ? -16.202 4.982 0.705 1.00 91.75 84 ASP A N 1
ATOM 655 C CA . ASP A 1 84 ? -17.284 4.012 0.531 1.00 91.75 84 ASP A CA 1
ATOM 656 C C . ASP A 1 84 ? -17.540 3.696 -0.956 1.00 91.75 84 ASP A C 1
ATOM 658 O O . ASP A 1 84 ? -16.977 4.319 -1.859 1.00 91.75 84 ASP A O 1
ATOM 662 N N . THR A 1 85 ? -18.435 2.740 -1.216 1.00 88.69 85 THR A N 1
ATOM 663 C CA . THR A 1 85 ? -18.853 2.329 -2.572 1.00 88.69 85 THR A CA 1
ATOM 664 C C . THR A 1 85 ? -19.486 3.454 -3.381 1.00 88.69 85 THR A C 1
ATOM 666 O O . THR A 1 85 ? -19.505 3.421 -4.609 1.00 88.69 85 THR A O 1
ATOM 669 N N . SER A 1 86 ? -20.011 4.470 -2.702 1.00 90.38 86 SER A N 1
ATOM 670 C CA . SER A 1 86 ? -20.581 5.636 -3.349 1.00 90.38 86 SER A CA 1
ATOM 671 C C . SER A 1 86 ? -19.517 6.673 -3.679 1.00 90.38 86 SER A C 1
ATOM 673 O O . SER A 1 86 ? -19.864 7.634 -4.346 1.00 90.38 86 SER A O 1
ATOM 675 N N . GLY A 1 87 ? -18.255 6.527 -3.272 1.00 90.94 87 GLY A N 1
ATOM 676 C CA . GLY A 1 87 ? -17.210 7.533 -3.470 1.00 90.94 87 GLY A CA 1
ATOM 677 C C . GLY A 1 87 ? -17.283 8.687 -2.468 1.00 90.94 87 GLY A C 1
ATOM 678 O O . GLY A 1 87 ? -16.806 9.783 -2.761 1.00 90.94 87 GLY A O 1
ATOM 679 N N . ASN A 1 88 ? -17.904 8.485 -1.300 1.00 93.81 88 ASN A N 1
ATOM 680 C CA . ASN A 1 88 ? -17.784 9.429 -0.191 1.00 93.81 88 ASN A CA 1
ATOM 681 C C . ASN A 1 88 ? -16.548 9.090 0.642 1.00 93.81 88 ASN A C 1
ATOM 683 O O . ASN A 1 88 ? -16.317 7.931 0.995 1.00 93.81 88 ASN A O 1
ATOM 687 N N . ARG A 1 89 ? -15.777 10.119 0.991 1.00 93.75 89 ARG A N 1
ATOM 688 C CA . ARG A 1 89 ? -14.667 10.017 1.939 1.00 93.75 89 ARG A CA 1
ATOM 689 C C . ARG A 1 89 ? -15.216 9.709 3.332 1.00 93.75 89 ARG A C 1
ATOM 691 O O . ARG A 1 89 ? -16.071 10.438 3.821 1.00 93.75 89 ARG A O 1
ATOM 698 N N . GLN A 1 90 ? -14.702 8.658 3.961 1.00 90.44 90 GLN A N 1
ATOM 699 C CA . GLN A 1 90 ? -15.143 8.201 5.280 1.00 90.44 90 GLN A CA 1
ATOM 700 C C . GLN A 1 90 ? -14.163 8.650 6.370 1.00 90.44 90 GLN A C 1
ATOM 702 O O . GLN A 1 90 ? -14.531 9.390 7.276 1.00 90.44 90 GLN A O 1
ATOM 707 N N . HIS A 1 91 ? -12.891 8.248 6.264 1.00 81.25 91 HIS A N 1
ATOM 708 C CA . HIS A 1 91 ? -11.872 8.530 7.281 1.00 81.25 91 HIS A CA 1
ATOM 709 C C . HIS A 1 91 ? -10.475 8.680 6.665 1.00 81.25 91 HIS A C 1
ATOM 711 O O . HIS A 1 91 ? -10.188 8.106 5.613 1.00 81.25 91 HIS A O 1
ATOM 717 N N . GLY A 1 92 ? -9.617 9.449 7.342 1.00 84.56 92 GLY A N 1
ATOM 718 C CA . GLY A 1 92 ? -8.176 9.527 7.082 1.00 84.56 92 GLY A CA 1
ATOM 719 C C . GLY A 1 92 ? -7.367 8.762 8.132 1.00 84.56 92 GLY A C 1
ATOM 720 O O . GLY A 1 92 ? -7.851 8.507 9.239 1.00 84.56 92 GLY A O 1
ATOM 721 N N . PHE A 1 93 ? -6.134 8.417 7.790 1.00 92.62 93 PHE A N 1
ATOM 722 C CA . PHE A 1 93 ? -5.180 7.724 8.643 1.00 92.62 93 PHE A CA 1
ATOM 723 C C . PHE A 1 93 ? -4.426 8.707 9.544 1.00 92.62 93 PHE A C 1
ATOM 725 O O . PHE A 1 93 ? -3.748 9.613 9.072 1.00 92.62 93 PHE A O 1
ATOM 732 N N . HIS A 1 94 ? -4.551 8.507 10.857 1.00 92.06 94 HIS A N 1
ATOM 733 C CA . HIS A 1 94 ? -3.942 9.360 11.878 1.00 92.06 94 HIS A CA 1
ATOM 734 C C . HIS A 1 94 ? -3.233 8.474 12.914 1.00 92.06 94 HIS A C 1
ATOM 736 O O . HIS A 1 94 ? -3.844 8.090 13.915 1.00 92.06 94 HIS A O 1
ATOM 742 N N . PRO A 1 95 ? -1.978 8.065 12.659 1.00 94.00 95 PRO A N 1
ATOM 743 C CA . PRO A 1 95 ? -1.232 7.234 13.596 1.00 94.00 95 PRO A CA 1
ATOM 744 C C . PRO A 1 95 ? -0.949 7.984 14.914 1.00 94.00 95 PRO A C 1
ATOM 746 O O . PRO A 1 95 ? -0.790 9.207 14.913 1.00 94.00 95 PRO A O 1
ATOM 749 N N . PRO A 1 96 ? -0.882 7.283 16.062 1.00 93.25 96 PRO A N 1
ATOM 750 C CA . PRO A 1 96 ? -0.571 7.904 17.346 1.00 93.25 96 PRO A CA 1
ATOM 751 C C . PRO A 1 96 ? 0.904 8.321 17.434 1.00 93.25 96 PRO A C 1
ATOM 753 O O . PRO A 1 96 ? 1.748 7.880 16.652 1.00 93.25 96 PRO A O 1
ATOM 756 N N . LYS A 1 97 ? 1.249 9.138 18.436 1.00 93.31 97 LYS A N 1
ATOM 757 C CA . LYS A 1 97 ? 2.655 9.400 18.785 1.00 93.31 97 LYS A CA 1
ATOM 758 C C . LYS A 1 97 ? 3.376 8.087 19.164 1.00 93.31 97 LYS A C 1
ATOM 760 O O . LYS A 1 97 ? 2.748 7.230 19.781 1.00 93.31 97 LYS A O 1
ATOM 765 N N . PRO A 1 98 ? 4.677 7.941 18.843 1.00 92.25 98 PRO A N 1
ATOM 766 C CA . PRO A 1 98 ? 5.528 8.909 18.137 1.00 92.25 98 PRO A CA 1
ATOM 767 C C . PRO A 1 98 ? 5.320 8.941 16.609 1.00 92.25 98 PRO A C 1
ATOM 769 O O . PRO A 1 98 ? 5.745 9.891 15.959 1.00 92.25 98 PRO A O 1
ATOM 772 N N . TYR A 1 99 ? 4.587 7.985 16.042 1.00 94.69 99 TYR A N 1
ATOM 773 C CA . TYR A 1 99 ? 4.447 7.742 14.600 1.00 94.69 99 TYR A CA 1
ATOM 774 C C . TYR A 1 99 ? 3.488 8.672 13.832 1.00 94.69 99 TYR A C 1
ATOM 776 O O . TYR A 1 99 ? 3.251 8.458 12.646 1.00 94.69 99 TYR A O 1
ATOM 784 N N . HIS A 1 100 ? 2.936 9.689 14.497 1.00 94.12 100 HIS A N 1
ATOM 785 C CA . HIS A 1 100 ? 1.957 10.648 13.963 1.00 94.12 100 HIS A CA 1
ATOM 786 C C . HIS A 1 100 ? 2.425 11.495 12.768 1.00 94.12 100 HIS A C 1
ATOM 788 O O . HIS A 1 100 ? 1.594 12.082 12.079 1.00 94.12 100 HIS A O 1
ATOM 794 N N . VAL A 1 101 ? 3.735 11.582 12.526 1.00 94.44 101 VAL A N 1
ATOM 795 C CA . VAL A 1 101 ? 4.281 12.294 11.367 1.00 94.44 101 VAL A CA 1
ATOM 796 C C . VAL A 1 101 ? 4.277 11.347 10.173 1.00 94.44 101 VAL A C 1
ATOM 798 O O . VAL A 1 101 ? 5.028 10.373 10.151 1.00 94.44 101 VAL A O 1
ATOM 801 N N . VAL A 1 102 ? 3.436 11.660 9.190 1.00 96.12 102 VAL A N 1
ATOM 802 C CA . VAL A 1 102 ? 3.335 10.939 7.918 1.00 96.12 102 VAL A CA 1
ATOM 803 C C . VAL A 1 102 ? 3.714 11.898 6.799 1.00 96.12 102 VAL A C 1
ATOM 805 O O . VAL A 1 102 ? 3.095 12.951 6.665 1.00 96.12 102 VAL A O 1
ATOM 808 N N . VAL A 1 103 ? 4.730 11.537 6.019 1.00 95.00 103 VAL A N 1
ATOM 809 C CA . VAL A 1 103 ? 5.204 12.319 4.865 1.00 95.00 103 VAL A CA 1
ATOM 810 C C . VAL A 1 103 ? 4.630 11.772 3.561 1.00 95.00 103 VAL A C 1
ATOM 812 O O . VAL A 1 103 ? 4.341 12.537 2.653 1.00 95.00 103 VAL A O 1
ATOM 815 N N . GLY A 1 104 ? 4.417 10.460 3.462 1.00 95.69 104 GLY A N 1
ATOM 816 C CA . GLY A 1 104 ? 3.887 9.832 2.256 1.00 95.69 104 GLY A CA 1
ATOM 817 C C . GLY A 1 104 ? 3.598 8.353 2.456 1.00 95.69 104 GLY A C 1
ATOM 818 O O . GLY A 1 104 ? 4.210 7.705 3.301 1.00 95.69 104 GLY A O 1
ATOM 819 N N . ILE A 1 105 ? 2.656 7.819 1.682 1.00 97.25 105 ILE A N 1
ATOM 820 C CA . ILE A 1 105 ? 2.395 6.380 1.617 1.00 97.25 105 ILE A CA 1
ATOM 821 C C . ILE A 1 105 ? 3.312 5.746 0.566 1.00 97.25 105 ILE A C 1
ATOM 823 O O . ILE A 1 105 ? 3.149 5.975 -0.638 1.00 97.25 105 ILE A O 1
ATOM 827 N N . ASP A 1 106 ? 4.253 4.926 1.030 1.00 95.75 106 ASP A N 1
ATOM 828 C CA . ASP A 1 106 ? 5.303 4.343 0.186 1.00 95.75 106 ASP A CA 1
ATOM 829 C C . ASP A 1 106 ? 4.849 3.039 -0.467 1.00 95.75 106 ASP A C 1
ATOM 831 O O . ASP A 1 106 ? 5.034 2.826 -1.673 1.00 95.75 106 ASP A O 1
ATOM 835 N N . ALA A 1 107 ? 4.182 2.191 0.320 1.00 97.12 107 ALA A N 1
ATOM 836 C CA . ALA A 1 107 ? 3.607 0.942 -0.147 1.00 97.12 107 ALA A CA 1
ATOM 837 C C . ALA A 1 107 ? 2.296 0.616 0.563 1.00 97.12 107 ALA A C 1
ATOM 839 O O . ALA A 1 107 ? 2.166 0.773 1.774 1.00 97.12 107 ALA A O 1
ATOM 840 N N . LEU A 1 108 ? 1.352 0.067 -0.202 1.00 97.56 108 LEU A N 1
ATOM 841 C CA . LEU A 1 108 ? 0.025 -0.318 0.262 1.00 97.56 108 LEU A CA 1
ATOM 842 C C . LEU A 1 108 ? -0.243 -1.795 -0.047 1.00 97.56 108 LEU A C 1
ATOM 844 O O . LEU A 1 108 ? -0.039 -2.251 -1.176 1.00 97.56 108 LEU A O 1
ATOM 848 N N . ASN A 1 109 ? -0.747 -2.520 0.949 1.00 97.81 109 ASN A N 1
ATOM 849 C CA . ASN A 1 109 ? -1.253 -3.878 0.829 1.00 97.81 109 ASN A CA 1
ATOM 850 C C . ASN A 1 109 ? -2.678 -3.953 1.381 1.00 97.81 109 ASN A C 1
ATOM 852 O O . ASN A 1 109 ? -2.921 -3.594 2.533 1.00 97.81 109 ASN A O 1
ATOM 856 N N . VAL A 1 110 ? -3.618 -4.427 0.567 1.00 96.19 110 VAL A N 1
ATOM 857 C CA . VAL A 1 110 ? -5.031 -4.523 0.956 1.00 96.19 110 VAL A CA 1
ATOM 858 C C . VAL A 1 110 ? -5.525 -5.956 0.798 1.00 96.19 110 VAL A C 1
ATOM 860 O O . VAL A 1 110 ? -5.281 -6.602 -0.222 1.00 96.19 110 VAL A O 1
ATOM 863 N N . THR A 1 111 ? -6.234 -6.429 1.819 1.00 94.19 111 THR A N 1
ATOM 864 C CA . THR A 1 111 ? -6.974 -7.700 1.862 1.00 94.19 111 THR A CA 1
ATOM 865 C C . THR A 1 111 ? -8.441 -7.427 2.206 1.00 94.19 111 THR A C 1
ATOM 867 O O . THR A 1 111 ? -8.836 -6.274 2.362 1.00 94.19 111 THR A O 1
ATOM 870 N N . ASP A 1 112 ? -9.250 -8.472 2.384 1.00 90.00 112 ASP A N 1
ATOM 871 C CA . ASP A 1 112 ? -10.676 -8.333 2.708 1.00 90.00 112 ASP A CA 1
ATOM 872 C C . ASP A 1 112 ? -10.955 -7.675 4.064 1.00 90.00 112 ASP A C 1
ATOM 874 O O . ASP A 1 112 ? -11.996 -7.044 4.257 1.00 90.00 112 ASP A O 1
ATOM 878 N N . SER A 1 113 ? -10.036 -7.823 5.018 1.00 89.25 113 SER A N 1
ATOM 879 C CA . SER A 1 113 ? -10.238 -7.371 6.399 1.00 89.25 113 SER A CA 1
ATOM 880 C C . SER A 1 113 ? -9.095 -6.538 6.967 1.00 89.25 113 SER A C 1
ATOM 882 O O . SER A 1 113 ? -9.225 -6.024 8.078 1.00 89.25 113 SER A O 1
ATOM 884 N N . VAL A 1 114 ? -7.972 -6.438 6.255 1.00 94.62 114 VAL A N 1
ATOM 885 C CA . VAL A 1 114 ? -6.754 -5.782 6.742 1.00 94.62 114 VAL A CA 1
ATOM 886 C C . VAL A 1 114 ? -6.157 -4.906 5.659 1.00 94.62 114 VAL A C 1
ATOM 888 O O . VAL A 1 114 ? -5.921 -5.371 4.539 1.00 94.62 114 VAL A O 1
ATOM 891 N N . VAL A 1 115 ? -5.845 -3.670 6.032 1.00 96.69 115 VAL A N 1
ATOM 892 C CA . VAL A 1 115 ? -5.027 -2.758 5.237 1.00 96.69 115 VAL A CA 1
ATOM 893 C C . VAL A 1 115 ? -3.699 -2.569 5.942 1.00 96.69 115 VAL A C 1
ATOM 895 O O . VAL A 1 115 ? -3.662 -2.271 7.134 1.00 96.69 115 VAL A O 1
ATOM 898 N N . ARG A 1 116 ? -2.603 -2.763 5.214 1.00 97.56 116 ARG A N 1
ATOM 899 C CA . ARG A 1 116 ? -1.251 -2.528 5.708 1.00 97.56 116 ARG A CA 1
ATOM 900 C C . ARG A 1 116 ? -0.540 -1.521 4.836 1.00 97.56 116 ARG A C 1
ATOM 902 O O . ARG A 1 116 ? -0.615 -1.607 3.612 1.00 97.56 116 ARG A O 1
ATOM 909 N N . THR A 1 117 ? 0.162 -0.594 5.466 1.00 97.81 117 THR A N 1
ATOM 910 C CA . THR A 1 117 ? 0.887 0.450 4.756 1.00 97.81 117 THR A CA 1
ATOM 911 C C . THR A 1 117 ? 2.257 0.671 5.370 1.00 97.81 117 THR A C 1
ATOM 913 O O . THR A 1 117 ? 2.372 0.832 6.584 1.00 97.81 117 THR A O 1
ATOM 916 N N . ALA A 1 118 ? 3.284 0.673 4.522 1.00 97.25 118 ALA A N 1
ATOM 917 C CA . ALA A 1 118 ? 4.562 1.291 4.849 1.00 97.25 118 ALA A CA 1
ATOM 918 C C . ALA A 1 118 ? 4.461 2.775 4.490 1.00 97.25 118 ALA A C 1
ATOM 920 O O . ALA A 1 118 ? 3.821 3.120 3.487 1.00 97.25 118 ALA A O 1
ATOM 921 N N . TYR A 1 119 ? 5.025 3.647 5.315 1.00 96.31 119 TYR A N 1
ATOM 922 C CA . TYR A 1 119 ? 4.967 5.082 5.071 1.00 96.31 119 TYR A CA 1
ATOM 923 C C . TYR A 1 119 ? 6.213 5.797 5.574 1.00 96.31 119 TYR A C 1
ATOM 925 O O . TYR A 1 119 ? 6.826 5.388 6.563 1.00 96.31 119 TYR A O 1
ATOM 933 N N . SER A 1 120 ? 6.541 6.901 4.913 1.00 93.38 120 SER A N 1
ATOM 934 C CA . SER A 1 120 ? 7.669 7.742 5.272 1.00 93.38 120 SER A CA 1
ATOM 935 C C . SER A 1 120 ? 7.323 8.510 6.544 1.00 93.38 120 SER A C 1
ATOM 937 O O . SER A 1 120 ? 6.329 9.242 6.604 1.00 93.38 120 SER A O 1
ATOM 939 N N . GLY A 1 121 ? 8.141 8.328 7.574 1.00 88.31 121 GLY A N 1
ATOM 940 C CA . GLY A 1 121 ? 7.951 8.893 8.904 1.00 88.31 121 GLY A CA 1
ATOM 941 C C . GLY A 1 121 ? 8.988 8.342 9.888 1.00 88.31 121 GLY A C 1
ATOM 942 O O . GLY A 1 121 ? 9.834 7.528 9.508 1.00 88.31 121 GLY A O 1
ATOM 943 N N . PRO A 1 122 ? 8.957 8.770 11.161 1.00 88.19 122 PRO A N 1
ATOM 944 C CA . PRO A 1 122 ? 9.892 8.279 12.169 1.00 88.19 122 PRO A CA 1
ATOM 945 C C . PRO A 1 122 ? 9.827 6.748 12.322 1.00 88.19 122 PRO A C 1
ATOM 947 O O . PRO A 1 122 ? 8.752 6.204 12.571 1.00 88.19 122 PRO A O 1
ATOM 950 N N . GLY A 1 123 ? 10.976 6.070 12.213 1.00 88.00 123 GLY A N 1
ATOM 951 C CA . GLY A 1 123 ? 11.122 4.640 12.536 1.00 88.00 123 GLY A CA 1
ATOM 952 C C . GLY A 1 123 ? 10.704 3.639 11.448 1.00 88.00 123 GLY A C 1
ATOM 953 O O . GLY A 1 123 ? 10.453 2.483 11.773 1.00 88.00 123 GLY A O 1
ATOM 954 N N . SER A 1 124 ? 10.602 4.048 10.176 1.00 92.44 124 SER A N 1
ATOM 955 C CA . SER A 1 124 ? 10.196 3.170 9.053 1.00 92.44 124 SER A CA 1
ATOM 956 C C . SER A 1 124 ? 8.922 2.353 9.344 1.00 92.44 124 SER A C 1
ATOM 958 O O . SER A 1 124 ? 8.943 1.120 9.332 1.00 92.44 124 SER A O 1
ATOM 960 N N . PRO A 1 125 ? 7.804 3.005 9.686 1.00 96.06 125 PRO A N 1
ATOM 961 C CA . PRO A 1 125 ? 6.640 2.325 10.237 1.00 96.06 125 PRO A CA 1
ATOM 962 C C . PRO A 1 125 ? 5.872 1.483 9.206 1.00 96.06 125 PRO A C 1
ATOM 964 O O . PRO A 1 125 ? 5.601 1.900 8.080 1.00 96.06 125 PRO A O 1
ATOM 967 N N . LEU A 1 126 ? 5.426 0.310 9.655 1.00 97.38 126 LEU A N 1
ATOM 968 C CA . LEU A 1 126 ? 4.361 -0.496 9.068 1.00 97.38 126 LEU A CA 1
ATOM 969 C C . LEU A 1 126 ? 3.111 -0.352 9.935 1.00 97.38 126 LEU A C 1
ATOM 971 O O . LEU A 1 126 ? 3.058 -0.883 11.048 1.00 97.38 126 LEU A O 1
ATOM 975 N N . ALA A 1 127 ? 2.091 0.326 9.416 1.00 97.25 127 ALA A N 1
ATOM 976 C CA . ALA A 1 127 ? 0.782 0.386 10.052 1.00 97.25 127 ALA A CA 1
ATOM 977 C C . ALA A 1 127 ? -0.130 -0.735 9.547 1.00 97.25 127 ALA A C 1
ATOM 979 O O . ALA A 1 127 ? -0.201 -1.009 8.350 1.00 97.25 127 ALA A O 1
ATOM 980 N N . GLU A 1 128 ? -0.869 -1.344 10.469 1.00 96.62 128 GLU A N 1
ATOM 981 C CA . GLU A 1 128 ? -1.941 -2.298 10.221 1.00 96.62 128 GLU A CA 1
ATOM 982 C C . GLU A 1 128 ? -3.267 -1.712 10.713 1.00 96.62 128 GLU A C 1
ATOM 984 O O . GLU A 1 128 ? -3.412 -1.334 11.879 1.00 96.62 128 GLU A O 1
ATOM 989 N N . LEU A 1 129 ? -4.235 -1.647 9.803 1.00 95.38 129 LEU A N 1
ATOM 990 C CA . LEU A 1 129 ? -5.571 -1.128 10.031 1.00 95.38 129 LEU A CA 1
ATOM 991 C C . LEU A 1 129 ? -6.588 -2.258 9.854 1.00 95.38 129 LEU A C 1
ATOM 993 O O . LEU A 1 129 ? -6.621 -2.934 8.820 1.00 95.38 129 LEU A O 1
ATOM 997 N N . ARG A 1 130 ? -7.453 -2.419 10.856 1.00 92.75 130 ARG A N 1
ATOM 998 C CA . ARG A 1 130 ? -8.616 -3.313 10.841 1.00 92.75 130 ARG A CA 1
ATOM 999 C C . ARG A 1 130 ? -9.847 -2.531 11.269 1.00 92.75 130 ARG A C 1
ATOM 1001 O O . ARG A 1 130 ? -9.770 -1.633 12.104 1.00 92.75 130 ARG A O 1
ATOM 1008 N N . ALA A 1 131 ? -10.992 -2.854 10.678 1.00 87.06 131 ALA A N 1
ATOM 1009 C CA . ALA A 1 131 ? -12.234 -2.161 10.995 1.00 87.06 131 ALA A CA 1
ATOM 1010 C C . ALA A 1 131 ? -12.606 -2.360 12.475 1.00 87.06 131 ALA A C 1
ATOM 1012 O O . 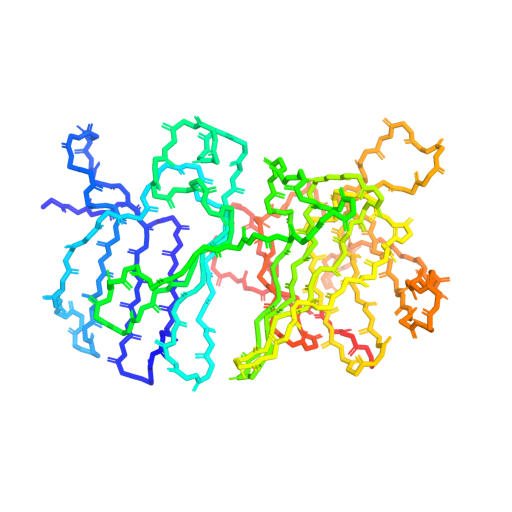ALA A 1 131 ? -12.801 -3.491 12.907 1.00 87.06 131 ALA A O 1
ATOM 1013 N N . GLY A 1 132 ? -12.738 -1.259 13.219 1.00 87.75 132 GLY A N 1
ATOM 1014 C CA . GLY A 1 132 ? -13.113 -1.275 14.637 1.00 87.75 132 GLY A CA 1
ATOM 1015 C C . GLY A 1 132 ? -11.964 -1.549 15.610 1.00 87.75 132 GLY A C 1
ATOM 1016 O O . GLY A 1 132 ? -12.207 -1.591 16.811 1.00 87.75 132 GLY A O 1
ATOM 1017 N N . GLU A 1 133 ? -10.728 -1.700 15.130 1.00 92.94 133 GLU A N 1
ATOM 1018 C CA . GLU A 1 133 ? -9.560 -1.916 15.986 1.00 92.94 133 GLU A CA 1
ATOM 1019 C C . GLU A 1 133 ? -8.623 -0.697 15.989 1.00 92.94 133 GLU A C 1
ATOM 1021 O O . GLU A 1 133 ? -8.535 0.020 14.985 1.00 92.94 133 GLU A O 1
ATOM 1026 N N . PRO A 1 134 ? -7.873 -0.470 17.083 1.00 93.00 134 PRO A N 1
ATOM 1027 C CA . PRO A 1 134 ? -6.774 0.486 17.087 1.00 93.00 134 PRO A CA 1
ATOM 1028 C C . PRO A 1 134 ? -5.718 0.152 16.026 1.00 93.00 134 PRO A C 1
ATOM 1030 O O . PRO A 1 134 ? -5.429 -1.018 15.762 1.00 93.00 134 PRO A O 1
ATOM 1033 N N . ILE A 1 135 ? -5.093 1.190 15.464 1.00 95.19 135 ILE A N 1
ATOM 1034 C CA . ILE A 1 135 ? -3.974 1.043 14.526 1.00 95.19 135 ILE A CA 1
ATOM 1035 C C . ILE A 1 135 ? -2.821 0.343 15.248 1.00 95.19 135 ILE A C 1
ATOM 1037 O O . ILE A 1 135 ? -2.357 0.813 16.289 1.00 95.19 135 ILE A O 1
ATOM 1041 N N . ARG A 1 136 ? -2.325 -0.757 14.677 1.00 95.00 136 ARG A N 1
ATOM 1042 C CA . ARG A 1 136 ? -1.117 -1.433 15.168 1.00 95.00 136 ARG A CA 1
ATOM 1043 C C . ARG A 1 136 ? 0.068 -0.990 14.329 1.00 95.00 136 ARG A C 1
ATOM 1045 O O . ARG A 1 136 ? -0.031 -0.967 13.108 1.00 95.00 136 ARG A O 1
ATOM 1052 N N . ILE A 1 137 ? 1.178 -0.653 14.977 1.00 96.25 137 ILE A N 1
ATOM 1053 C CA . ILE A 1 137 ? 2.397 -0.207 14.299 1.00 96.25 137 ILE A CA 1
ATOM 1054 C C . ILE A 1 137 ? 3.553 -1.134 14.675 1.00 96.25 137 ILE A C 1
ATOM 1056 O O . ILE A 1 137 ? 3.655 -1.601 15.817 1.00 96.25 137 ILE A O 1
ATOM 1060 N N . ARG A 1 138 ? 4.384 -1.448 13.684 1.00 95.88 138 ARG A N 1
ATOM 1061 C CA . ARG A 1 138 ? 5.647 -2.182 13.806 1.00 95.88 138 ARG A CA 1
ATOM 1062 C C . ARG A 1 138 ? 6.705 -1.461 12.986 1.00 95.88 138 ARG A C 1
ATOM 1064 O O . ARG A 1 138 ? 6.376 -0.882 11.959 1.00 95.88 138 ARG A O 1
ATOM 1071 N N . GLU A 1 139 ? 7.955 -1.512 13.414 1.00 95.81 139 GLU A N 1
ATOM 1072 C CA . GLU A 1 139 ? 9.054 -0.914 12.653 1.00 95.81 139 GLU A CA 1
ATOM 1073 C C . GLU A 1 139 ? 9.549 -1.886 11.583 1.00 95.81 139 GLU A C 1
ATOM 1075 O O . GLU A 1 139 ? 9.670 -3.095 11.822 1.00 95.81 139 GLU A O 1
ATOM 1080 N N . LEU A 1 140 ? 9.792 -1.360 10.384 1.00 97.19 140 LEU A N 1
ATOM 1081 C CA . LEU A 1 140 ? 10.410 -2.093 9.292 1.00 97.19 140 LEU A CA 1
ATOM 1082 C C . LEU A 1 140 ? 11.930 -1.918 9.335 1.00 97.19 140 LEU A C 1
ATOM 1084 O O . LEU A 1 140 ? 12.425 -0.820 9.582 1.00 97.19 140 LEU A O 1
ATOM 1088 N N . PRO A 1 141 ? 12.692 -2.962 8.975 1.00 95.44 141 PRO A N 1
ATOM 1089 C CA . PRO A 1 141 ? 14.142 -2.876 8.846 1.00 95.44 141 PRO A CA 1
ATOM 1090 C C . PRO A 1 141 ? 14.574 -2.180 7.543 1.00 95.44 141 PRO A C 1
ATOM 1092 O O . PRO A 1 141 ? 15.763 -2.116 7.251 1.00 95.44 141 PRO A O 1
ATOM 1095 N N . VAL A 1 142 ? 13.616 -1.713 6.734 1.00 94.94 142 VAL A N 1
ATOM 1096 C CA . VAL A 1 142 ? 13.818 -1.083 5.426 1.00 94.94 142 VAL A CA 1
ATOM 1097 C C . VAL A 1 142 ? 12.915 0.147 5.352 1.00 94.94 142 VAL A C 1
ATOM 1099 O O . VAL A 1 142 ? 11.696 0.022 5.486 1.00 94.94 142 VAL A O 1
ATOM 1102 N N . ALA A 1 143 ? 13.513 1.319 5.151 1.00 92.44 143 ALA A N 1
ATOM 1103 C CA . ALA A 1 143 ? 12.801 2.572 4.910 1.00 92.44 143 ALA A CA 1
ATOM 1104 C C . ALA A 1 143 ? 12.361 2.680 3.442 1.00 92.44 143 ALA A C 1
ATOM 1106 O O . ALA A 1 143 ? 12.964 2.050 2.570 1.00 92.44 143 ALA A O 1
ATOM 1107 N N . ASP A 1 144 ? 11.339 3.494 3.168 1.00 91.38 144 ASP A N 1
ATOM 1108 C CA . ASP A 1 144 ? 10.913 3.897 1.818 1.00 91.38 144 ASP A CA 1
ATOM 1109 C C . ASP A 1 144 ? 10.637 2.716 0.865 1.00 91.38 144 ASP A C 1
ATOM 1111 O O . ASP A 1 144 ? 10.948 2.743 -0.333 1.00 91.38 144 ASP A O 1
ATOM 1115 N N . ALA A 1 145 ? 10.083 1.627 1.409 1.00 93.75 145 ALA A N 1
ATOM 1116 C CA . ALA A 1 145 ? 9.751 0.437 0.637 1.00 93.75 145 ALA A CA 1
ATOM 1117 C C . ALA A 1 145 ? 8.722 0.778 -0.452 1.00 93.75 145 ALA A C 1
ATOM 1119 O O . ALA A 1 145 ? 7.640 1.283 -0.179 1.00 93.75 145 ALA A O 1
ATOM 1120 N N . TRP A 1 146 ? 9.035 0.440 -1.701 1.00 93.56 146 TRP A N 1
ATOM 1121 C CA . TRP A 1 146 ? 8.239 0.788 -2.880 1.00 93.56 146 TRP A CA 1
ATOM 1122 C C . TRP A 1 146 ? 7.093 -0.199 -3.167 1.00 93.56 146 TRP A C 1
ATOM 1124 O O . TRP A 1 146 ? 6.198 0.071 -3.971 1.00 93.56 146 TRP A O 1
ATOM 1134 N N . GLY A 1 147 ? 7.125 -1.381 -2.552 1.00 95.94 147 GLY A N 1
ATOM 1135 C CA . GLY A 1 147 ? 6.088 -2.401 -2.658 1.00 95.94 147 GLY A CA 1
ATOM 1136 C C . GLY A 1 147 ? 6.024 -3.279 -1.413 1.00 95.94 147 GLY A C 1
ATOM 1137 O O . GLY A 1 147 ? 7.040 -3.497 -0.759 1.00 95.94 147 GLY A O 1
ATOM 1138 N N . LEU A 1 148 ? 4.826 -3.785 -1.108 1.00 98.00 148 LEU A N 1
ATOM 1139 C CA . LEU A 1 148 ? 4.533 -4.556 0.100 1.00 98.00 148 LEU A CA 1
ATOM 1140 C C . LEU A 1 148 ? 3.586 -5.724 -0.213 1.00 98.00 148 LEU A C 1
ATOM 1142 O O . LEU A 1 148 ? 2.451 -5.522 -0.654 1.00 98.00 148 LEU A O 1
ATOM 1146 N N . ALA A 1 149 ? 4.026 -6.944 0.08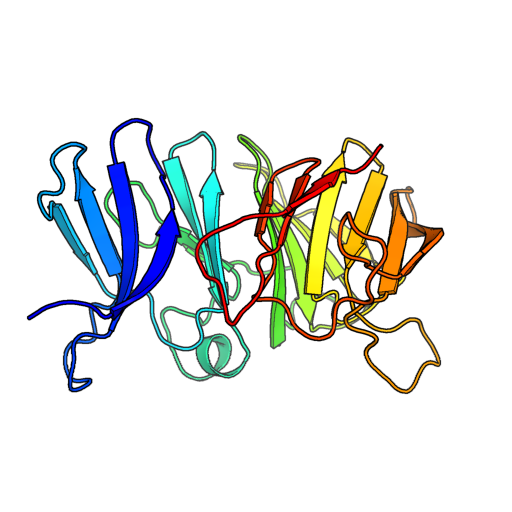1 1.00 98.12 149 ALA A N 1
ATOM 1147 C CA . ALA A 1 149 ? 3.173 -8.129 0.155 1.00 98.12 149 ALA A CA 1
ATOM 1148 C C . ALA A 1 149 ? 3.295 -8.802 1.522 1.00 98.12 149 ALA A C 1
ATOM 1150 O O . ALA A 1 149 ? 4.357 -8.767 2.140 1.00 98.12 149 ALA A O 1
ATOM 1151 N N . VAL A 1 150 ? 2.197 -9.383 2.006 1.00 97.38 150 VAL A N 1
ATOM 1152 C CA . VAL A 1 150 ? 2.078 -9.919 3.367 1.00 97.38 150 VAL A CA 1
ATOM 1153 C C . VAL A 1 150 ? 1.324 -11.248 3.360 1.00 97.38 150 VAL A C 1
ATOM 1155 O O . VAL A 1 150 ? 0.201 -11.325 2.864 1.00 97.38 150 VAL A O 1
ATOM 1158 N N . ARG A 1 151 ? 1.918 -12.282 3.955 1.00 95.94 151 ARG A N 1
ATOM 1159 C CA . ARG A 1 151 ? 1.281 -13.571 4.258 1.00 95.94 151 ARG A CA 1
ATOM 1160 C C . ARG A 1 151 ? 1.560 -13.899 5.714 1.00 95.94 151 ARG A C 1
ATOM 1162 O O . ARG A 1 151 ? 2.713 -14.121 6.053 1.00 95.94 151 ARG A O 1
ATOM 1169 N N . ASP A 1 152 ? 0.530 -13.931 6.550 1.00 93.94 152 ASP A N 1
ATOM 1170 C CA . ASP A 1 152 ? 0.674 -14.193 7.987 1.00 93.94 152 ASP A CA 1
ATOM 1171 C C . ASP A 1 152 ? 1.727 -13.275 8.637 1.00 93.94 152 ASP A C 1
ATOM 1173 O O . ASP A 1 152 ? 1.569 -12.052 8.618 1.00 93.94 152 ASP A O 1
ATOM 1177 N N . ASP A 1 153 ? 2.805 -13.844 9.179 1.00 95.69 153 ASP A N 1
ATOM 1178 C CA . ASP A 1 153 ? 3.942 -13.127 9.757 1.00 95.69 153 ASP A CA 1
ATOM 1179 C C . ASP A 1 153 ? 5.061 -12.831 8.743 1.00 95.69 153 ASP A C 1
ATOM 1181 O O . ASP A 1 153 ? 6.095 -12.286 9.110 1.00 95.69 153 ASP A O 1
ATOM 1185 N N . ARG A 1 154 ? 4.893 -13.164 7.464 1.00 97.69 154 ARG A N 1
ATOM 1186 C CA . ARG A 1 154 ? 5.896 -12.973 6.410 1.00 97.69 154 ARG A CA 1
ATOM 1187 C C . ARG A 1 154 ? 5.583 -11.754 5.558 1.00 97.69 154 ARG A C 1
ATOM 1189 O O . ARG A 1 154 ? 4.449 -11.532 5.133 1.00 97.69 154 ARG A O 1
ATOM 1196 N N . LEU A 1 155 ? 6.626 -10.999 5.248 1.00 97.81 155 LEU A N 1
ATOM 1197 C CA . LEU A 1 155 ? 6.582 -9.799 4.426 1.00 97.81 155 LEU A CA 1
ATOM 1198 C C . LEU A 1 155 ? 7.517 -9.963 3.227 1.00 97.81 155 LEU A C 1
ATOM 1200 O O . LEU A 1 155 ? 8.598 -10.545 3.339 1.00 97.81 155 LEU A O 1
ATOM 1204 N N . LEU A 1 156 ? 7.126 -9.385 2.099 1.00 98.00 156 LEU A N 1
ATOM 1205 C CA . LEU A 1 156 ? 8.012 -9.094 0.981 1.00 98.00 156 LEU A CA 1
ATOM 1206 C C . LEU A 1 156 ? 7.986 -7.587 0.748 1.00 98.00 156 LEU A C 1
ATOM 1208 O O . LEU A 1 156 ? 6.935 -7.023 0.432 1.00 98.00 156 LEU A O 1
ATOM 1212 N N . LEU A 1 157 ? 9.146 -6.958 0.917 1.00 97.25 157 LEU A N 1
ATOM 1213 C CA . LEU A 1 157 ? 9.375 -5.552 0.606 1.00 97.25 157 LEU A CA 1
ATOM 1214 C C . LEU A 1 157 ? 10.139 -5.468 -0.713 1.00 97.25 157 LEU A C 1
ATOM 1216 O O . LEU A 1 157 ? 11.124 -6.180 -0.909 1.00 97.25 157 LEU A O 1
ATOM 1220 N N . LEU A 1 158 ? 9.674 -4.616 -1.622 1.00 96.19 158 LEU A N 1
ATOM 1221 C CA . LEU A 1 158 ? 10.363 -4.310 -2.874 1.00 96.19 158 LEU A CA 1
ATOM 1222 C C . LEU A 1 158 ? 10.860 -2.871 -2.824 1.00 96.19 158 LEU A C 1
ATOM 1224 O O . LEU A 1 158 ? 10.065 -1.965 -2.589 1.00 96.19 158 LEU A O 1
ATOM 1228 N N . GLY A 1 159 ? 12.132 -2.646 -3.119 1.00 93.75 159 GLY A N 1
ATOM 1229 C CA . GLY A 1 159 ? 12.742 -1.330 -3.012 1.00 93.75 159 GLY A CA 1
ATOM 1230 C C . GLY A 1 159 ? 13.132 -0.966 -1.581 1.00 93.75 159 GLY A C 1
ATOM 1231 O O . GLY A 1 159 ? 13.158 -1.814 -0.692 1.00 93.75 159 GLY A O 1
ATOM 1232 N N . GLY A 1 160 ? 13.375 0.326 -1.376 1.00 92.50 160 GLY A N 1
ATOM 1233 C CA . GLY A 1 160 ? 13.732 0.889 -0.079 1.00 92.50 160 GLY A CA 1
ATOM 1234 C C . GLY A 1 160 ? 15.232 0.925 0.201 1.00 92.50 160 GLY A C 1
ATOM 1235 O O . GLY A 1 160 ? 16.059 0.692 -0.690 1.00 92.50 160 GLY A O 1
ATOM 1236 N N . ALA A 1 161 ? 15.563 1.291 1.436 1.00 91.50 161 ALA A N 1
ATOM 1237 C CA . ALA A 1 161 ? 16.924 1.428 1.936 1.00 91.50 161 ALA A CA 1
ATOM 1238 C C . ALA A 1 161 ? 17.064 0.787 3.324 1.00 91.50 161 ALA A C 1
ATOM 1240 O O . ALA A 1 161 ? 16.258 1.028 4.225 1.00 91.50 161 ALA A O 1
ATOM 1241 N N . GLU A 1 162 ? 18.108 -0.021 3.503 1.00 91.62 162 GLU A N 1
ATOM 1242 C CA . GLU A 1 162 ? 18.499 -0.538 4.818 1.00 91.62 162 GLU A CA 1
ATOM 1243 C C . GLU A 1 162 ? 19.250 0.548 5.619 1.00 91.62 162 GLU A C 1
ATOM 1245 O O . GLU A 1 162 ? 19.888 1.426 5.020 1.00 91.62 162 GLU A O 1
ATOM 1250 N N . PRO A 1 163 ? 19.234 0.503 6.965 1.00 87.06 163 PRO A N 1
ATOM 1251 C CA . PRO A 1 163 ? 19.999 1.424 7.800 1.00 87.06 163 PRO A CA 1
ATOM 1252 C C . PRO A 1 163 ? 21.475 1.496 7.391 1.00 87.06 163 PRO A C 1
ATOM 1254 O O . PRO A 1 163 ? 22.129 0.477 7.178 1.00 87.06 163 PRO A O 1
ATOM 1257 N N . GLY A 1 164 ? 22.006 2.715 7.279 1.00 83.00 164 GLY A N 1
ATOM 1258 C CA . GLY A 1 164 ? 23.395 2.952 6.870 1.00 83.00 164 GLY A CA 1
ATOM 1259 C C . GLY A 1 164 ? 23.649 2.872 5.360 1.00 83.00 164 GLY A C 1
ATOM 1260 O O . GLY A 1 164 ? 24.785 3.069 4.930 1.00 83.00 164 GLY A O 1
ATOM 1261 N N . THR A 1 165 ? 22.621 2.634 4.537 1.00 82.56 165 THR A N 1
ATOM 1262 C CA . THR A 1 165 ? 22.738 2.701 3.074 1.00 82.56 165 THR A CA 1
ATOM 1263 C C . THR A 1 165 ? 22.325 4.078 2.551 1.00 82.56 165 THR A C 1
ATOM 1265 O O . THR A 1 165 ? 21.308 4.638 2.946 1.00 82.56 165 THR A O 1
ATOM 1268 N N . ALA A 1 166 ? 23.127 4.652 1.651 1.00 69.38 166 ALA A N 1
ATOM 1269 C CA . ALA A 1 166 ? 22.885 5.995 1.111 1.00 69.38 166 ALA A CA 1
ATOM 1270 C C . ALA A 1 166 ? 21.946 6.016 -0.112 1.00 69.38 166 ALA A C 1
ATOM 1272 O O . ALA A 1 166 ? 21.689 7.081 -0.672 1.00 69.38 166 ALA A O 1
ATOM 1273 N N . ARG A 1 167 ? 21.501 4.854 -0.608 1.00 73.12 167 ARG A N 1
ATOM 1274 C CA . ARG A 1 167 ? 20.758 4.745 -1.870 1.00 73.12 167 ARG A CA 1
ATOM 1275 C C . ARG A 1 167 ? 19.539 3.851 -1.708 1.00 73.12 167 ARG A C 1
ATOM 1277 O O . ARG A 1 167 ? 19.647 2.742 -1.205 1.00 73.12 167 ARG A O 1
ATOM 1284 N N . VAL A 1 168 ? 18.406 4.317 -2.230 1.00 78.31 168 VAL A N 1
ATOM 1285 C CA . VAL A 1 168 ? 17.205 3.496 -2.408 1.00 78.31 168 VAL A CA 1
ATOM 1286 C C . VAL A 1 168 ? 17.435 2.527 -3.566 1.00 78.31 168 VAL A C 1
ATOM 1288 O O . VAL A 1 168 ? 17.697 2.939 -4.702 1.00 78.31 168 VAL A O 1
ATOM 1291 N N . HIS A 1 169 ? 17.316 1.231 -3.295 1.00 82.75 169 HIS A N 1
ATOM 1292 C CA . HIS A 1 169 ? 17.543 0.176 -4.275 1.00 82.75 169 HIS A CA 1
ATOM 1293 C C . HIS A 1 169 ? 16.217 -0.365 -4.801 1.00 82.75 169 HIS A C 1
ATOM 1295 O O . HIS A 1 169 ? 15.763 -1.412 -4.366 1.00 82.75 169 HIS A O 1
ATOM 1301 N N . LEU A 1 170 ? 15.614 0.299 -5.794 1.00 87.06 170 LEU A N 1
ATOM 1302 C CA . LEU A 1 170 ? 14.291 -0.072 -6.335 1.00 87.06 170 LEU A CA 1
ATOM 1303 C C . LEU A 1 170 ? 14.136 -1.573 -6.665 1.00 87.06 170 LEU A C 1
ATOM 1305 O O . LEU A 1 170 ? 13.069 -2.144 -6.493 1.00 87.06 170 LEU A O 1
ATOM 1309 N N . ARG A 1 171 ? 15.197 -2.242 -7.123 1.00 91.69 171 ARG A N 1
ATOM 1310 C CA . ARG A 1 171 ? 15.138 -3.660 -7.518 1.00 91.69 171 ARG A CA 1
ATOM 1311 C C . ARG A 1 171 ? 15.345 -4.630 -6.360 1.00 91.69 171 ARG A C 1
ATOM 1313 O O . ARG A 1 171 ? 15.154 -5.824 -6.555 1.00 91.69 171 ARG A O 1
ATOM 1320 N N . GLN A 1 172 ? 15.787 -4.157 -5.202 1.00 93.62 172 GLN A N 1
ATOM 1321 C CA . GLN A 1 172 ? 16.091 -5.031 -4.084 1.00 93.62 172 GLN A CA 1
ATOM 1322 C C . GLN A 1 172 ? 14.799 -5.611 -3.518 1.00 93.62 172 GLN A C 1
ATOM 1324 O O . GLN A 1 172 ? 13.801 -4.912 -3.355 1.00 93.62 172 GLN A O 1
ATOM 1329 N N . VAL A 1 173 ? 14.819 -6.910 -3.260 1.00 95.69 173 VAL A N 1
ATOM 1330 C CA . VAL A 1 173 ? 13.727 -7.633 -2.621 1.00 95.69 173 VAL A CA 1
ATOM 1331 C C . VAL A 1 173 ? 14.208 -8.046 -1.243 1.00 95.69 173 VAL A C 1
ATOM 1333 O O . VAL A 1 173 ? 15.255 -8.681 -1.115 1.00 95.69 173 VAL A O 1
ATOM 1336 N N . HIS A 1 174 ? 13.433 -7.715 -0.219 1.00 96.94 174 HIS A N 1
ATOM 1337 C CA . HIS A 1 174 ? 13.673 -8.159 1.145 1.00 96.94 174 HIS A CA 1
ATOM 1338 C C . HIS A 1 174 ? 12.549 -9.102 1.555 1.00 96.94 174 HIS A C 1
ATOM 1340 O O . HIS A 1 174 ? 11.374 -8.732 1.557 1.00 96.94 174 HIS A O 1
ATOM 1346 N N . HIS A 1 175 ? 12.921 -10.323 1.921 1.00 97.50 175 HIS A N 1
ATOM 1347 C CA . HIS A 1 175 ? 12.046 -11.207 2.674 1.00 97.50 175 HIS A CA 1
ATOM 1348 C C . HIS A 1 175 ? 12.190 -10.834 4.141 1.00 97.50 175 HIS A C 1
ATOM 1350 O O . HIS A 1 175 ? 13.310 -10.769 4.655 1.00 97.50 175 HIS A O 1
ATOM 1356 N N . CYS A 1 176 ? 11.076 -10.560 4.810 1.00 97.69 176 CYS A N 1
ATOM 1357 C CA . CYS A 1 176 ? 11.079 -10.233 6.227 1.00 97.69 176 CYS A CA 1
ATOM 1358 C C . CYS A 1 176 ? 10.071 -11.083 6.994 1.00 97.69 176 CYS A C 1
ATOM 1360 O O . CYS A 1 176 ? 9.132 -11.644 6.426 1.00 97.69 176 CYS A O 1
ATOM 1362 N N . ARG A 1 177 ? 10.268 -11.151 8.308 1.00 97.56 177 ARG A N 1
ATOM 1363 C CA . ARG A 1 177 ? 9.347 -11.780 9.249 1.00 97.56 177 ARG A CA 1
ATOM 1364 C C . ARG A 1 177 ? 8.969 -10.787 10.340 1.00 97.56 177 ARG A C 1
ATOM 1366 O O . ARG A 1 177 ? 9.845 -10.132 10.897 1.00 97.56 177 ARG A O 1
ATOM 1373 N N . LEU A 1 178 ? 7.679 -10.672 10.623 1.00 96.00 178 LEU A N 1
ATOM 1374 C CA . LEU A 1 178 ? 7.135 -9.953 11.763 1.00 96.00 178 LEU A CA 1
ATOM 1375 C C . LEU A 1 178 ? 7.430 -10.729 13.044 1.00 96.00 178 LEU A C 1
ATOM 1377 O O . LEU A 1 178 ? 7.245 -11.940 13.125 1.00 96.00 178 LEU A O 1
ATOM 1381 N N . THR A 1 179 ? 7.877 -9.993 14.046 1.00 94.62 179 THR A N 1
ATOM 1382 C CA . THR A 1 179 ? 8.154 -10.444 15.405 1.00 94.62 179 THR A CA 1
ATOM 1383 C C . THR A 1 179 ? 7.483 -9.478 16.383 1.00 94.62 179 THR A C 1
ATOM 1385 O O . THR A 1 179 ? 6.947 -8.437 15.980 1.00 94.62 179 THR A O 1
ATOM 1388 N N . ASP A 1 180 ? 7.548 -9.777 17.678 1.00 87.19 180 ASP A N 1
ATOM 1389 C CA . ASP A 1 180 ? 7.023 -8.874 18.706 1.00 87.19 180 ASP A CA 1
ATOM 1390 C C . ASP A 1 180 ? 7.728 -7.507 18.70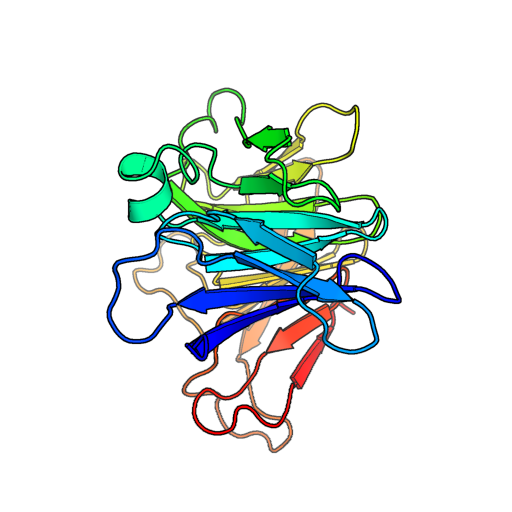1 1.00 87.19 180 ASP A C 1
ATOM 1392 O O . ASP A 1 180 ? 7.088 -6.489 18.959 1.00 87.19 180 ASP A O 1
ATOM 1396 N N . GLY A 1 181 ? 9.015 -7.475 18.332 1.00 85.69 181 GLY A N 1
ATOM 1397 C CA . GLY A 1 181 ? 9.846 -6.268 18.302 1.00 85.69 181 GLY A CA 1
ATOM 1398 C C . GLY A 1 181 ? 9.819 -5.471 16.993 1.00 85.69 181 GLY A C 1
ATOM 1399 O O . GLY A 1 181 ? 10.500 -4.458 16.904 1.00 85.69 181 GLY A O 1
ATOM 1400 N N . GLY A 1 182 ? 9.078 -5.907 15.970 1.00 93.31 182 GLY A N 1
ATOM 1401 C CA . GLY A 1 182 ? 9.124 -5.309 14.627 1.00 93.31 182 GLY A CA 1
ATOM 1402 C C . GLY A 1 182 ? 9.341 -6.356 13.540 1.00 93.31 182 GLY A C 1
ATOM 1403 O O . GLY A 1 182 ? 9.145 -7.550 13.772 1.00 93.31 182 GLY A O 1
ATOM 1404 N N . ALA A 1 183 ? 9.739 -5.934 12.344 1.00 96.56 183 ALA A N 1
ATOM 1405 C CA . ALA A 1 183 ? 10.116 -6.848 11.272 1.00 96.56 183 ALA A CA 1
ATOM 1406 C C . ALA A 1 183 ? 11.637 -7.072 11.223 1.00 96.56 183 ALA A C 1
ATOM 1408 O O . ALA A 1 183 ? 12.425 -6.156 11.439 1.00 96.56 183 ALA A O 1
ATOM 1409 N N . VAL A 1 184 ? 12.056 -8.290 10.881 1.00 97.06 184 VAL A N 1
ATOM 1410 C CA . VAL A 1 184 ? 13.468 -8.652 10.673 1.00 97.06 184 VAL A CA 1
ATOM 1411 C C . VAL A 1 184 ? 13.677 -9.195 9.266 1.00 97.06 184 VAL A C 1
ATOM 1413 O O . VAL A 1 184 ? 12.828 -9.925 8.754 1.00 97.06 184 VAL A O 1
ATOM 1416 N N . ILE A 1 185 ? 14.798 -8.853 8.626 1.00 97.25 185 ILE A N 1
ATOM 1417 C CA . ILE A 1 185 ? 15.144 -9.371 7.294 1.00 97.25 185 ILE A CA 1
ATOM 1418 C C . ILE A 1 185 ? 15.600 -10.827 7.428 1.00 97.25 185 ILE A C 1
ATOM 1420 O O . ILE A 1 185 ? 16.554 -11.119 8.143 1.00 97.25 185 ILE A O 1
ATOM 1424 N N . THR A 1 186 ? 14.945 -11.731 6.705 1.00 97.56 186 THR A N 1
ATOM 1425 C CA . THR A 1 186 ? 15.266 -13.166 6.650 1.00 97.56 186 THR A CA 1
ATOM 1426 C C . THR A 1 186 ? 15.924 -13.576 5.336 1.00 97.56 186 THR A C 1
ATOM 1428 O O . THR A 1 186 ? 16.538 -14.636 5.261 1.00 97.56 186 THR A O 1
ATOM 1431 N N . GLY A 1 187 ? 15.835 -12.741 4.300 1.00 96.56 187 GLY A N 1
ATOM 1432 C CA . GLY A 1 187 ? 16.457 -12.992 3.005 1.00 96.56 187 GLY A CA 1
ATOM 1433 C C . GLY A 1 187 ? 16.501 -11.741 2.138 1.00 96.56 187 GLY A C 1
ATOM 1434 O O . GLY A 1 187 ? 15.722 -10.807 2.330 1.00 96.56 187 GLY A O 1
ATOM 1435 N N . ARG A 1 188 ? 17.425 -11.727 1.179 1.00 95.81 188 ARG A N 1
ATOM 1436 C CA . ARG A 1 188 ? 17.599 -10.644 0.207 1.00 95.81 188 ARG A CA 1
ATOM 1437 C C . ARG A 1 188 ? 17.697 -11.233 -1.191 1.00 95.81 188 ARG A C 1
ATOM 1439 O O . ARG A 1 188 ? 18.252 -12.314 -1.367 1.00 95.81 188 ARG A O 1
ATOM 1446 N N . GLY A 1 189 ? 17.187 -10.503 -2.167 1.00 93.69 189 GLY A N 1
ATOM 1447 C CA . GLY A 1 189 ? 17.286 -10.840 -3.577 1.00 93.69 189 GLY A CA 1
ATOM 1448 C C . GLY A 1 189 ? 17.202 -9.594 -4.444 1.00 93.69 189 GLY A C 1
ATOM 1449 O O . GLY A 1 189 ? 17.093 -8.472 -3.948 1.00 93.69 189 GLY A O 1
ATOM 1450 N N . GLU A 1 190 ? 17.231 -9.801 -5.751 1.00 93.75 190 GLU A N 1
ATOM 1451 C CA . GLU A 1 190 ? 17.040 -8.743 -6.733 1.00 93.75 190 GLU A CA 1
ATOM 1452 C C . GLU A 1 190 ? 15.929 -9.142 -7.701 1.00 93.75 190 GLU A C 1
ATOM 1454 O O . GLU A 1 190 ? 15.820 -10.295 -8.116 1.00 93.75 190 GLU A O 1
ATOM 1459 N N . LEU A 1 191 ? 15.075 -8.179 -8.034 1.00 93.06 191 LEU A N 1
ATOM 1460 C CA . LEU A 1 191 ? 13.961 -8.367 -8.940 1.00 93.06 191 LEU A CA 1
ATOM 1461 C C . LEU A 1 191 ? 14.469 -8.567 -10.375 1.00 93.06 191 LEU A C 1
ATOM 1463 O O . LEU A 1 191 ? 15.058 -7.663 -10.980 1.00 93.06 191 LEU A O 1
ATOM 1467 N N . THR A 1 192 ? 14.150 -9.726 -10.941 1.00 92.25 192 THR A N 1
ATOM 1468 C CA . THR A 1 192 ? 14.370 -10.078 -12.347 1.00 92.25 192 THR A CA 1
ATOM 1469 C C . THR A 1 192 ? 13.042 -10.360 -13.045 1.00 92.25 192 THR A C 1
ATOM 1471 O O . THR A 1 192 ? 12.024 -10.668 -12.418 1.00 92.25 192 THR A O 1
ATOM 1474 N N . TRP A 1 193 ? 13.027 -10.211 -14.365 1.00 88.44 193 TRP A N 1
ATOM 1475 C CA . TRP A 1 193 ? 11.928 -10.702 -15.188 1.00 88.44 193 TRP A CA 1
ATOM 1476 C C . TRP A 1 193 ? 11.970 -12.237 -15.267 1.00 88.44 193 TRP A C 1
ATOM 1478 O O . TRP A 1 193 ? 13.024 -12.828 -15.035 1.00 88.44 193 TRP A O 1
ATOM 1488 N N . PRO A 1 194 ? 10.868 -12.918 -15.643 1.00 87.69 194 PRO A N 1
ATOM 1489 C CA . PRO A 1 194 ? 10.852 -14.382 -15.744 1.00 87.69 194 PRO A CA 1
ATOM 1490 C C . PRO A 1 194 ? 11.883 -14.982 -16.709 1.00 87.69 194 PRO A C 1
ATOM 1492 O O . PRO A 1 194 ? 12.233 -16.148 -16.578 1.00 87.69 194 PRO A O 1
ATOM 1495 N N . ASN A 1 195 ? 12.376 -14.198 -17.670 1.00 87.50 195 ASN A N 1
ATOM 1496 C CA . ASN A 1 195 ? 13.454 -14.597 -18.577 1.00 87.50 195 ASN A CA 1
ATOM 1497 C C . ASN A 1 195 ? 14.865 -14.411 -17.976 1.00 87.50 195 ASN A C 1
ATOM 1499 O O . ASN A 1 195 ? 15.848 -14.623 -18.676 1.00 87.50 195 ASN A O 1
ATOM 1503 N N . GLY A 1 196 ? 14.970 -13.997 -16.710 1.00 89.88 196 GLY A N 1
ATOM 1504 C CA . GLY A 1 196 ? 16.226 -13.730 -16.008 1.00 89.88 196 GLY A CA 1
ATOM 1505 C C . GLY A 1 196 ? 16.769 -12.310 -16.183 1.00 89.88 196 GLY A C 1
ATOM 1506 O O . GLY A 1 196 ? 17.700 -11.934 -15.473 1.00 89.88 196 GLY A O 1
ATOM 1507 N N . ASP A 1 197 ? 16.188 -11.493 -17.067 1.00 89.00 197 ASP A N 1
ATOM 1508 C CA . ASP A 1 197 ? 16.700 -10.147 -17.324 1.00 89.00 197 ASP A CA 1
ATOM 1509 C C . ASP A 1 197 ? 16.514 -9.218 -16.113 1.00 89.00 197 ASP A C 1
ATOM 1511 O O . ASP A 1 197 ? 15.487 -9.268 -15.425 1.00 89.00 197 ASP A O 1
ATOM 1515 N N . PRO A 1 198 ? 17.451 -8.283 -15.874 1.00 86.81 198 PRO A N 1
ATOM 1516 C CA . PRO A 1 198 ? 17.319 -7.316 -14.796 1.00 86.81 198 PRO A CA 1
ATOM 1517 C C . PRO A 1 198 ? 16.155 -6.348 -15.045 1.00 86.81 198 PRO A C 1
ATOM 1519 O O . PRO A 1 198 ? 16.029 -5.733 -16.113 1.00 86.81 198 PRO A O 1
ATOM 1522 N N . VAL A 1 199 ? 15.340 -6.113 -14.014 1.00 88.06 199 VAL A N 1
ATOM 1523 C CA . VAL A 1 199 ? 14.234 -5.152 -14.094 1.00 88.06 199 VAL A CA 1
ATOM 1524 C C . VAL A 1 199 ? 14.755 -3.718 -14.033 1.00 88.06 199 VAL A C 1
ATOM 1526 O O . VAL A 1 199 ? 15.083 -3.201 -12.974 1.00 88.06 199 VAL A O 1
ATOM 1529 N N . ARG A 1 200 ? 14.811 -3.012 -15.168 1.00 83.19 200 ARG A N 1
ATOM 1530 C CA . ARG A 1 200 ? 15.305 -1.616 -15.198 1.00 83.19 200 ARG A CA 1
ATOM 1531 C C . ARG A 1 200 ? 14.286 -0.587 -14.715 1.00 83.19 200 ARG A C 1
ATOM 1533 O O . ARG A 1 200 ? 14.666 0.418 -14.124 1.00 83.19 200 ARG A O 1
ATOM 1540 N N . ARG A 1 201 ? 13.007 -0.792 -15.031 1.00 82.25 201 ARG A N 1
ATOM 1541 C CA . ARG A 1 201 ? 11.898 0.099 -14.667 1.00 82.25 201 ARG A CA 1
ATOM 1542 C C . ARG A 1 201 ? 10.621 -0.718 -14.538 1.00 82.25 201 ARG A C 1
ATOM 1544 O O . ARG A 1 201 ? 10.383 -1.625 -15.328 1.00 82.25 201 ARG A O 1
ATOM 1551 N N . TYR A 1 202 ? 9.774 -0.328 -13.601 1.00 87.31 202 TYR A N 1
ATOM 1552 C CA . TYR A 1 202 ? 8.433 -0.870 -13.424 1.00 87.31 202 TYR A CA 1
ATOM 1553 C C . TYR A 1 202 ? 7.514 0.242 -12.900 1.00 87.31 202 TYR A C 1
ATOM 1555 O O . TYR A 1 202 ? 7.978 1.293 -12.448 1.00 87.31 202 TYR A O 1
ATOM 1563 N N . THR A 1 203 ? 6.205 0.077 -13.063 1.00 86.44 203 THR A N 1
ATOM 1564 C CA . THR A 1 203 ? 5.220 0.994 -12.472 1.00 86.44 203 THR A CA 1
ATOM 1565 C C . THR A 1 203 ? 5.140 0.790 -10.962 1.00 86.44 203 THR A C 1
ATOM 1567 O O . THR A 1 203 ? 5.648 -0.204 -10.454 1.00 86.44 203 THR A O 1
ATOM 1570 N N . ARG A 1 204 ? 4.469 1.695 -10.239 1.00 89.38 204 ARG A N 1
ATOM 1571 C CA . ARG A 1 204 ? 4.168 1.484 -8.816 1.00 89.38 204 ARG A CA 1
ATOM 1572 C C . ARG A 1 204 ? 3.549 0.081 -8.614 1.00 89.38 204 ARG A C 1
ATOM 1574 O O . ARG A 1 204 ? 2.594 -0.237 -9.331 1.00 89.38 204 ARG A O 1
ATOM 1581 N N . PRO A 1 205 ? 4.104 -0.755 -7.721 1.00 93.12 205 PRO A N 1
ATOM 1582 C CA . PRO A 1 205 ? 3.543 -2.052 -7.378 1.00 93.12 205 PRO A CA 1
ATOM 1583 C C . PRO A 1 205 ? 2.175 -1.942 -6.706 1.00 93.12 205 PRO A C 1
ATOM 1585 O O . PRO A 1 205 ? 1.889 -0.962 -6.016 1.00 93.12 205 PRO A O 1
ATOM 1588 N N . VAL A 1 206 ? 1.359 -2.982 -6.859 1.00 94.19 206 VAL A N 1
ATOM 1589 C CA . VAL A 1 206 ? 0.080 -3.127 -6.151 1.00 94.19 206 VAL A CA 1
ATOM 1590 C C . VAL A 1 206 ? 0.172 -4.333 -5.222 1.00 94.19 206 VAL A C 1
ATOM 1592 O O . VAL A 1 206 ? 0.376 -5.451 -5.690 1.00 94.19 206 VAL A O 1
ATOM 1595 N N . GLY A 1 207 ? 0.047 -4.119 -3.912 1.00 96.25 207 GLY A N 1
ATOM 1596 C CA . GLY A 1 207 ? 0.056 -5.187 -2.912 1.00 96.25 207 GLY A CA 1
ATOM 1597 C C . GLY A 1 207 ? -1.346 -5.723 -2.626 1.00 96.25 207 GLY A C 1
ATOM 1598 O O . GLY A 1 207 ? -2.243 -4.954 -2.276 1.00 96.25 207 GLY A O 1
ATOM 1599 N N . ARG A 1 208 ? -1.541 -7.042 -2.731 1.00 95.56 208 ARG A N 1
ATOM 1600 C CA . ARG A 1 208 ? -2.789 -7.741 -2.369 1.00 95.56 208 ARG A CA 1
ATOM 1601 C C . ARG A 1 208 ? -2.489 -9.003 -1.585 1.00 95.56 208 ARG A C 1
ATOM 1603 O O . ARG A 1 208 ? -2.110 -10.017 -2.173 1.00 95.56 208 ARG A O 1
ATOM 1610 N N . GLY A 1 209 ? -2.647 -8.939 -0.264 1.00 96.00 209 GLY A N 1
ATOM 1611 C CA . GLY A 1 209 ? -2.294 -10.046 0.622 1.00 96.00 209 GLY A CA 1
ATOM 1612 C C . GLY A 1 209 ? -0.899 -10.578 0.282 1.00 96.00 209 GLY A C 1
ATOM 1613 O O . GLY A 1 209 ? 0.040 -9.776 0.244 1.00 96.00 209 GLY A O 1
ATOM 1614 N N . PRO A 1 210 ? -0.746 -11.872 -0.048 1.00 97.12 210 PRO A N 1
ATOM 1615 C CA . PRO A 1 210 ? 0.560 -12.470 -0.293 1.00 97.12 210 PRO A CA 1
ATOM 1616 C C . PRO A 1 210 ? 1.185 -12.076 -1.637 1.00 97.12 210 PRO A C 1
ATOM 1618 O O . PRO A 1 210 ? 2.296 -12.512 -1.915 1.00 97.12 210 PRO A O 1
ATOM 1621 N N . HIS A 1 211 ? 0.504 -11.297 -2.477 1.00 97.44 211 HIS A N 1
ATOM 1622 C CA . HIS A 1 211 ? 0.926 -11.007 -3.843 1.00 97.44 211 HIS A CA 1
ATOM 1623 C C . HIS A 1 211 ? 1.335 -9.546 -4.027 1.00 97.44 211 HIS A C 1
ATOM 1625 O O . HIS A 1 211 ? 0.657 -8.627 -3.563 1.00 97.44 211 HIS A O 1
ATOM 1631 N N . LEU A 1 212 ? 2.417 -9.335 -4.771 1.00 95.94 212 LEU A N 1
ATOM 1632 C CA . LEU A 1 212 ? 2.866 -8.036 -5.246 1.00 95.94 212 LEU A CA 1
ATOM 1633 C C . LEU A 1 212 ? 2.822 -8.022 -6.774 1.00 95.94 212 LEU A C 1
ATOM 1635 O O . LEU A 1 212 ? 3.575 -8.736 -7.436 1.00 95.94 212 LEU A O 1
ATOM 1639 N N . TYR A 1 213 ? 1.940 -7.199 -7.329 1.00 93.44 213 TYR A N 1
ATOM 1640 C CA . TYR A 1 213 ? 1.752 -7.063 -8.767 1.00 93.44 213 TYR A CA 1
ATOM 1641 C C . TYR A 1 213 ? 2.636 -5.940 -9.296 1.00 93.44 213 TYR A C 1
ATOM 1643 O O . TYR A 1 213 ? 2.543 -4.797 -8.845 1.00 93.44 213 TYR A O 1
ATOM 1651 N N . VAL A 1 214 ? 3.471 -6.253 -10.282 1.00 91.56 214 VAL A N 1
ATOM 1652 C CA . VAL A 1 214 ? 4.359 -5.300 -10.953 1.00 91.56 214 VAL A CA 1
ATOM 1653 C C . VAL A 1 214 ? 4.113 -5.322 -12.454 1.00 91.56 214 VAL A C 1
ATOM 1655 O O . VAL A 1 214 ? 3.737 -6.340 -13.035 1.00 91.56 214 VAL A O 1
ATOM 1658 N N . ARG A 1 215 ? 4.325 -4.183 -13.109 1.00 86.81 215 ARG A N 1
ATOM 1659 C CA . ARG A 1 215 ? 4.121 -4.042 -14.551 1.00 86.81 215 ARG A CA 1
ATOM 1660 C C . ARG A 1 215 ? 5.256 -3.261 -15.176 1.00 86.81 215 ARG A C 1
ATOM 1662 O O . ARG A 1 215 ? 5.774 -2.308 -14.592 1.00 86.81 215 ARG A O 1
ATOM 1669 N N . ASN A 1 216 ? 5.617 -3.644 -16.393 1.00 80.00 216 ASN A N 1
ATOM 1670 C CA . ASN A 1 216 ? 6.608 -2.915 -17.162 1.00 80.00 216 ASN A CA 1
ATOM 1671 C C . ASN A 1 216 ? 6.010 -1.592 -17.677 1.00 80.00 216 ASN A C 1
ATOM 1673 O O . ASN A 1 216 ? 4.936 -1.568 -18.275 1.00 80.00 216 ASN A O 1
ATOM 1677 N N . ARG A 1 217 ? 6.696 -0.469 -17.444 1.00 67.44 217 ARG A N 1
ATOM 1678 C CA . ARG A 1 217 ? 6.188 0.875 -17.785 1.00 67.44 217 ARG A CA 1
ATOM 1679 C C . ARG A 1 217 ? 5.902 1.083 -19.293 1.00 67.44 217 ARG A C 1
ATOM 1681 O O . ARG A 1 217 ? 4.911 1.749 -19.581 1.00 67.44 217 ARG A O 1
ATOM 1688 N N . PRO A 1 218 ? 6.689 0.542 -20.248 1.00 57.84 218 PRO A N 1
ATOM 1689 C CA . PRO A 1 218 ? 6.445 0.681 -21.687 1.00 57.84 218 PRO A CA 1
ATOM 1690 C C . PRO A 1 218 ? 5.332 -0.231 -22.226 1.00 57.84 218 PRO A C 1
ATOM 1692 O O . PRO A 1 218 ? 4.627 0.159 -23.151 1.00 57.84 218 PRO A O 1
ATOM 1695 N N . SER A 1 219 ? 5.141 -1.429 -21.659 1.00 59.00 219 SER A N 1
ATOM 1696 C CA . SER A 1 219 ? 4.085 -2.360 -22.068 1.00 59.00 219 SER A CA 1
ATOM 1697 C C . SER A 1 219 ? 3.049 -2.493 -20.953 1.00 59.00 219 SER A C 1
ATOM 1699 O O . SER A 1 219 ? 3.084 -3.392 -20.120 1.00 59.00 219 SER A O 1
ATOM 1701 N N . MET A 1 220 ? 2.043 -1.615 -20.956 1.00 59.88 220 MET A N 1
ATOM 1702 C CA . MET A 1 220 ? 0.920 -1.688 -20.006 1.00 59.88 220 MET A CA 1
ATOM 1703 C C . MET A 1 220 ? 0.041 -2.958 -20.148 1.00 59.88 220 MET A C 1
ATOM 1705 O O . MET A 1 220 ? -1.039 -3.014 -19.567 1.00 59.88 220 MET A O 1
ATOM 1709 N N . ARG A 1 221 ? 0.478 -3.960 -20.923 1.00 73.69 221 ARG A N 1
ATOM 1710 C CA . ARG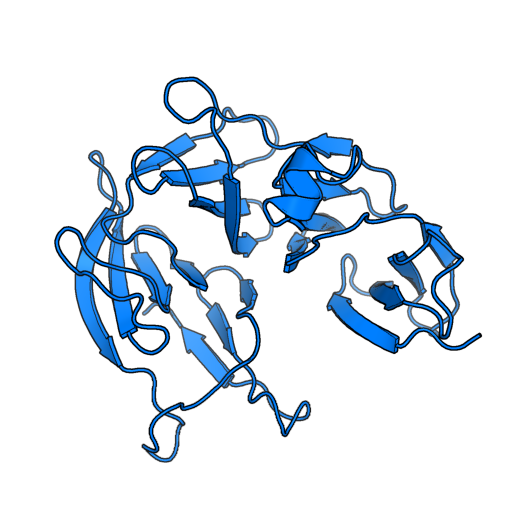 A 1 221 ? -0.301 -5.126 -21.361 1.00 73.69 221 ARG A CA 1
ATOM 1711 C C . ARG A 1 221 ? -0.159 -6.357 -20.467 1.00 73.69 221 ARG A C 1
ATOM 1713 O O . ARG A 1 221 ? -1.009 -7.232 -20.551 1.00 73.69 221 ARG A O 1
ATOM 1720 N N . GLN A 1 222 ? 0.886 -6.443 -19.644 1.00 82.94 222 GLN A N 1
ATOM 1721 C CA . GLN A 1 222 ? 1.161 -7.643 -18.853 1.00 82.94 222 GLN A CA 1
ATOM 1722 C C . GLN A 1 222 ? 1.537 -7.302 -17.417 1.00 82.94 222 GLN A C 1
ATOM 1724 O O . GLN A 1 222 ? 2.359 -6.420 -17.171 1.00 82.94 222 GLN A O 1
ATOM 1729 N N . TRP A 1 223 ? 0.944 -8.038 -16.485 1.00 87.31 223 TRP A N 1
ATOM 1730 C CA . TRP A 1 223 ? 1.294 -8.011 -15.073 1.00 87.31 223 TRP A CA 1
ATOM 1731 C C . TRP A 1 223 ? 2.166 -9.215 -14.730 1.00 87.31 223 TRP A C 1
ATOM 1733 O O . TRP A 1 223 ? 1.944 -10.315 -15.235 1.00 87.31 223 TRP A O 1
ATOM 1743 N N . TYR A 1 224 ? 3.136 -8.990 -13.855 1.00 91.31 224 TYR A N 1
ATOM 1744 C CA . TYR A 1 224 ? 3.942 -10.019 -13.214 1.00 91.31 224 TYR A CA 1
ATOM 1745 C C . TYR A 1 224 ? 3.629 -10.016 -11.723 1.00 91.31 224 TYR A C 1
ATOM 1747 O O . TYR A 1 224 ? 3.294 -8.971 -11.160 1.00 91.31 224 TYR A O 1
ATOM 1755 N N . VAL A 1 225 ? 3.734 -11.180 -11.088 1.00 93.75 225 VAL A N 1
ATOM 1756 C CA . VAL A 1 225 ? 3.370 -11.353 -9.682 1.00 93.75 225 VAL A CA 1
ATOM 1757 C C . VAL A 1 225 ? 4.537 -11.963 -8.930 1.00 93.75 225 VAL A C 1
ATOM 1759 O O . VAL A 1 225 ? 5.032 -13.023 -9.306 1.00 93.75 225 VAL A O 1
ATOM 1762 N N . LEU A 1 226 ? 4.942 -11.304 -7.849 1.00 92.81 226 LEU A N 1
ATOM 1763 C CA . LEU A 1 226 ? 5.776 -11.897 -6.812 1.00 92.81 226 LEU A CA 1
ATOM 1764 C C . LEU A 1 226 ? 4.875 -12.334 -5.668 1.00 92.81 226 LEU A C 1
ATOM 1766 O O . LEU A 1 226 ? 3.931 -11.624 -5.326 1.00 92.81 226 LEU A O 1
ATOM 1770 N N . SER A 1 227 ? 5.162 -13.487 -5.076 1.00 93.19 227 SER A N 1
ATOM 1771 C CA . SER A 1 227 ? 4.387 -13.985 -3.943 1.00 93.19 227 SER A CA 1
ATOM 1772 C C . SER A 1 227 ? 5.283 -14.204 -2.741 1.00 93.19 227 SER A C 1
ATOM 1774 O O . SER A 1 227 ? 6.383 -14.739 -2.873 1.00 93.19 227 SER A O 1
ATOM 1776 N N . VAL A 1 228 ? 4.790 -13.818 -1.569 1.00 91.38 228 VAL A N 1
ATOM 1777 C CA . VAL A 1 228 ? 5.350 -14.276 -0.301 1.00 91.38 228 VAL A CA 1
ATOM 1778 C C . VAL A 1 228 ? 5.182 -15.803 -0.248 1.00 91.38 228 VAL A C 1
ATOM 1780 O O . VAL A 1 228 ? 4.063 -16.268 -0.487 1.00 91.38 228 VAL A O 1
ATOM 1783 N N . PRO A 1 229 ? 6.252 -16.576 0.009 1.00 74.19 229 PRO A N 1
ATOM 1784 C CA . PRO A 1 229 ? 6.178 -18.029 0.160 1.00 74.19 229 PRO A CA 1
ATOM 1785 C C . PRO A 1 229 ? 5.286 -18.458 1.322 1.00 74.19 229 PRO A C 1
ATOM 1787 O O . PRO A 1 229 ? 5.305 -17.793 2.383 1.00 74.19 229 PRO A O 1
#

Sequence (229 aa):
MATVPRQIDAPARDEFVLYGFGRGDRDPRDGQIFDRRGRSRRRFAMGSGLLHMAADGRANLWTGYNDEGIYGDPIGAGALVRWDTSGNRQHGFHPPKPYHVVVGIDALNVTDSVVRTAYSGPGSPLAELRAGEPIRIRELPVADAWGLAVRDDRLLLLGGAEPGTARVHLRQVHHCRLTDGGAVITGRGELTWPNGDPVRRYTRPVGRGPHLYVRNRPSMRQWYVLSVP

Secondary structure (DSSP, 8-state):
--EEEEEEEEEETTEEEEEEEETTS-----EEEEETT--EEEEE---TTEEEEEE-TTS-EEEEE-HHHHHH-TTGGGSEEEE-TT--EEEE--PPTTTT---EEEEEEE-SSEEEEEEESTT-EEEEEETTSPPEEEE-SSBS-SEEEEETTEEEEES-B-TT-SS--TTEEEEEEEETTEEEEEEEEE-B-TTS-B----PPPEEETTEEEEE-SS-TT-EEEEE--

Foldseek 3Di:
DDWDFPDKDALDPFKMKTAGDDPPPDDQQRIFMAGNVRDTPDTDHQFPQWQDWDHALNSKIKTAGAQCRCVPPPNCVLRIWIAHNNRDTDDGHQADPPFRDFRTFQEWEYYNFWIWTQTDGPQRWIWIDGPPDHIDIAHDQFHSFQYWAADPQKIKTAWGHGPPDPDIDRFKIFIWGQDPRHIDTPDIDGDDDPVRHHDPDWGRWHHYHQWIWIGDPVCPPDIDIDGGD

Radius of gyration: 17.29 Å; chains: 1; bounding box: 46×40×41 Å